Protein AF-A0AAD9DFX0-F1 (afdb_monomer)

Structure (mmCIF, N/CA/C/O backbone):
data_AF-A0AAD9DFX0-F1
#
_entry.id   AF-A0AAD9DFX0-F1
#
loop_
_atom_site.group_PDB
_atom_site.id
_atom_site.type_symbol
_atom_site.label_atom_id
_atom_site.label_alt_id
_atom_site.label_comp_id
_atom_site.label_asym_id
_atom_site.label_entity_id
_atom_site.label_seq_id
_atom_site.pdbx_PDB_ins_code
_atom_site.Cartn_x
_atom_site.Cartn_y
_atom_site.Cartn_z
_atom_site.occupancy
_atom_site.B_iso_or_equiv
_atom_site.auth_seq_id
_atom_site.auth_comp_id
_atom_site.auth_asym_id
_atom_site.auth_atom_id
_atom_site.pdbx_PDB_model_num
ATOM 1 N N . MET A 1 1 ? 9.282 -20.166 5.662 1.00 34.91 1 MET A N 1
ATOM 2 C CA . MET A 1 1 ? 9.273 -18.687 5.605 1.00 34.91 1 MET A CA 1
ATOM 3 C C . MET A 1 1 ? 7.907 -18.221 6.118 1.00 34.91 1 MET A C 1
ATOM 5 O O . MET A 1 1 ? 7.016 -19.049 6.215 1.00 34.91 1 MET A O 1
ATOM 9 N N . MET A 1 2 ? 7.820 -16.983 6.597 1.00 34.41 2 MET A N 1
ATOM 10 C CA . MET A 1 2 ? 6.800 -16.376 7.473 1.00 34.41 2 MET A CA 1
ATOM 11 C C . MET A 1 2 ? 5.340 -16.860 7.350 1.00 34.41 2 MET A C 1
ATOM 13 O O . MET A 1 2 ? 4.710 -16.708 6.315 1.00 34.41 2 MET A O 1
ATOM 17 N N . ARG A 1 3 ? 4.770 -17.314 8.477 1.00 42.47 3 ARG A N 1
ATOM 18 C CA . ARG A 1 3 ? 3.319 -17.274 8.709 1.00 42.47 3 ARG A CA 1
ATOM 19 C C . ARG A 1 3 ? 2.980 -15.851 9.147 1.00 42.47 3 ARG A C 1
ATOM 21 O O . ARG A 1 3 ? 3.331 -15.456 10.267 1.00 42.47 3 ARG A O 1
ATOM 28 N N . SER A 1 4 ? 2.415 -15.061 8.244 1.00 45.41 4 SER A N 1
ATOM 29 C CA . SER A 1 4 ? 1.735 -13.826 8.610 1.00 45.41 4 SER A CA 1
ATOM 30 C C . SER A 1 4 ? 0.256 -14.149 8.654 1.00 45.41 4 SER A C 1
ATOM 32 O O . SER A 1 4 ? -0.323 -14.536 7.645 1.00 45.41 4 SER A O 1
ATOM 34 N N . TRP A 1 5 ? -0.327 -14.063 9.841 1.00 55.59 5 TRP A N 1
ATOM 35 C CA . TRP A 1 5 ? -1.769 -14.027 9.957 1.00 55.59 5 TRP A CA 1
ATOM 36 C C . TRP A 1 5 ? -2.191 -12.662 9.447 1.00 55.59 5 TRP A C 1
ATOM 38 O O . TRP A 1 5 ? -1.740 -11.639 9.967 1.00 55.59 5 TRP A O 1
ATOM 48 N N . CYS A 1 6 ? -2.944 -12.643 8.360 1.00 51.69 6 CYS A N 1
ATOM 49 C CA . CYS A 1 6 ? -3.404 -11.401 7.787 1.00 51.69 6 CYS A CA 1
ATOM 50 C C . CYS A 1 6 ? -4.873 -11.541 7.436 1.00 51.69 6 CYS A C 1
ATOM 52 O O . CYS A 1 6 ? -5.226 -12.281 6.521 1.00 51.69 6 CYS A O 1
ATOM 54 N N . CYS A 1 7 ? -5.689 -10.774 8.143 1.00 57.00 7 CYS A N 1
ATOM 55 C CA . CYS A 1 7 ? -7.028 -10.433 7.706 1.00 57.00 7 CYS A CA 1
ATOM 56 C C . CYS A 1 7 ? -6.911 -9.271 6.730 1.00 57.00 7 CYS A C 1
ATOM 58 O O . CYS A 1 7 ? -6.071 -8.382 6.913 1.00 57.00 7 CYS A O 1
ATOM 60 N N . ILE A 1 8 ? -7.741 -9.279 5.699 1.00 65.81 8 ILE A N 1
ATOM 61 C CA . ILE A 1 8 ? -7.906 -8.123 4.829 1.00 65.81 8 ILE A CA 1
ATOM 62 C C . ILE A 1 8 ? -9.289 -7.582 5.071 1.00 65.81 8 ILE A C 1
ATOM 64 O O . ILE A 1 8 ? -10.278 -8.301 4.970 1.00 65.81 8 ILE A O 1
ATOM 68 N N . ILE A 1 9 ? -9.309 -6.310 5.428 1.00 71.62 9 ILE A N 1
ATOM 69 C CA . ILE A 1 9 ? -10.512 -5.517 5.559 1.00 71.62 9 ILE A CA 1
ATOM 70 C C . ILE A 1 9 ? -10.569 -4.676 4.293 1.00 71.62 9 ILE A C 1
ATOM 72 O O . ILE A 1 9 ? -9.725 -3.804 4.086 1.00 71.62 9 ILE A O 1
ATOM 76 N N . ALA A 1 10 ? -11.508 -5.001 3.416 1.00 67.75 10 ALA A N 1
ATOM 77 C CA . ALA A 1 10 ? -11.661 -4.357 2.126 1.00 67.75 10 ALA A CA 1
ATOM 78 C C . ALA A 1 10 ? -13.082 -3.808 2.013 1.00 67.75 10 ALA A C 1
ATOM 80 O O . ALA A 1 10 ? -14.051 -4.523 2.271 1.00 67.75 10 ALA A O 1
ATOM 81 N N . ILE A 1 11 ? -13.188 -2.524 1.677 1.00 70.69 11 ILE A N 1
ATOM 82 C CA . ILE A 1 11 ? -14.458 -1.807 1.584 1.00 70.69 11 ILE A CA 1
ATOM 83 C C . ILE A 1 11 ? -14.492 -1.046 0.271 1.00 70.69 11 ILE A C 1
ATOM 85 O O . ILE A 1 11 ? -13.553 -0.318 -0.072 1.00 70.69 11 ILE A O 1
ATOM 89 N N . PHE A 1 12 ? -15.595 -1.222 -0.447 1.00 67.81 12 PHE A N 1
ATOM 90 C CA . PHE A 1 12 ? -15.874 -0.531 -1.689 1.00 67.81 12 PHE A CA 1
ATOM 91 C C . PHE A 1 12 ? -17.207 0.202 -1.594 1.00 67.81 12 PHE A C 1
ATOM 93 O O . PHE A 1 12 ? -18.225 -0.397 -1.256 1.00 67.81 12 PHE A O 1
ATOM 100 N N . LEU A 1 13 ? -17.194 1.502 -1.887 1.00 59.72 13 LEU A N 1
ATOM 101 C CA . LEU A 1 13 ? -18.390 2.335 -1.919 1.00 59.72 13 LEU A CA 1
ATOM 102 C C . LEU A 1 13 ? -18.714 2.639 -3.389 1.00 59.72 13 LEU A C 1
ATOM 104 O O . LEU A 1 13 ? -18.067 3.482 -4.009 1.00 59.72 13 LEU A O 1
ATOM 108 N N . SER A 1 14 ? -19.693 1.935 -3.963 1.00 53.44 14 SER A N 1
ATOM 109 C CA . SER A 1 14 ? -20.226 2.227 -5.302 1.00 53.44 14 SER A CA 1
ATOM 110 C C . SER A 1 14 ? -21.715 2.551 -5.226 1.00 53.44 14 SER A C 1
ATOM 112 O O . SER A 1 14 ? -22.433 1.966 -4.423 1.00 53.44 14 SER A O 1
ATOM 114 N N . SER A 1 15 ? -22.181 3.467 -6.078 1.00 44.06 15 SER A N 1
ATOM 115 C CA . SER A 1 15 ? -23.603 3.772 -6.276 1.00 44.06 15 SER A CA 1
ATOM 116 C C . SER A 1 15 ? -24.330 2.737 -7.148 1.00 44.06 15 SER A C 1
ATOM 118 O O . SER A 1 15 ? -25.557 2.733 -7.182 1.00 44.06 15 SER A O 1
ATOM 120 N N . THR A 1 16 ? -23.593 1.874 -7.860 1.00 43.34 16 THR A N 1
ATOM 121 C CA . THR A 1 16 ? -24.128 0.886 -8.820 1.00 43.34 16 THR A CA 1
ATOM 122 C C . THR A 1 16 ? -24.123 -0.557 -8.307 1.00 43.34 16 THR A C 1
ATOM 124 O O . THR A 1 16 ? -24.783 -1.414 -8.890 1.00 43.34 16 THR A O 1
ATOM 127 N N . LEU A 1 17 ? -23.424 -0.825 -7.202 1.00 39.84 17 LEU A N 1
ATOM 128 C CA . LEU A 1 17 ? -23.567 -2.045 -6.403 1.00 39.84 17 LEU A CA 1
ATOM 129 C C . LEU A 1 17 ? -24.425 -1.671 -5.193 1.00 39.84 17 LEU A C 1
ATOM 131 O O . LEU A 1 17 ? -24.290 -0.561 -4.681 1.00 39.84 17 LEU A O 1
ATOM 135 N N . SER A 1 18 ? -25.340 -2.541 -4.762 1.00 33.97 18 SER A N 1
ATOM 136 C CA . SER A 1 18 ? -26.163 -2.295 -3.570 1.00 33.97 18 SER A CA 1
ATOM 137 C C . SER A 1 18 ? -25.290 -1.807 -2.411 1.00 33.97 18 SER A C 1
ATOM 139 O O . SER A 1 18 ? -24.212 -2.352 -2.184 1.00 33.97 18 SER A O 1
ATOM 141 N N . ALA A 1 19 ? -25.733 -0.753 -1.725 1.00 33.06 19 ALA A N 1
ATOM 142 C CA . ALA A 1 19 ? -24.966 -0.066 -0.693 1.00 33.06 19 ALA A CA 1
ATOM 143 C C . ALA A 1 19 ? -24.279 -1.043 0.287 1.00 33.06 19 ALA A C 1
ATOM 145 O O . ALA A 1 19 ? -24.957 -1.780 0.995 1.00 33.06 19 ALA A O 1
ATOM 146 N N . GLY A 1 20 ? -22.942 -1.001 0.364 1.00 44.69 20 GLY A N 1
ATOM 147 C CA . GLY A 1 20 ? -22.193 -1.532 1.510 1.00 44.69 20 GLY A CA 1
ATOM 148 C C . GLY A 1 20 ? -21.630 -2.954 1.412 1.00 44.69 20 GLY A C 1
ATOM 149 O O . GLY A 1 20 ? -21.633 -3.662 2.417 1.00 44.69 20 GLY A O 1
ATOM 150 N N . ASP A 1 21 ? -21.060 -3.357 0.276 1.00 44.69 21 ASP A N 1
ATOM 151 C CA . ASP A 1 21 ? -20.270 -4.593 0.184 1.00 44.69 21 ASP A CA 1
ATOM 152 C C . ASP A 1 21 ? -18.921 -4.451 0.929 1.00 44.69 21 ASP A C 1
ATOM 154 O O . ASP A 1 21 ? -17.861 -4.149 0.369 1.00 44.69 21 ASP 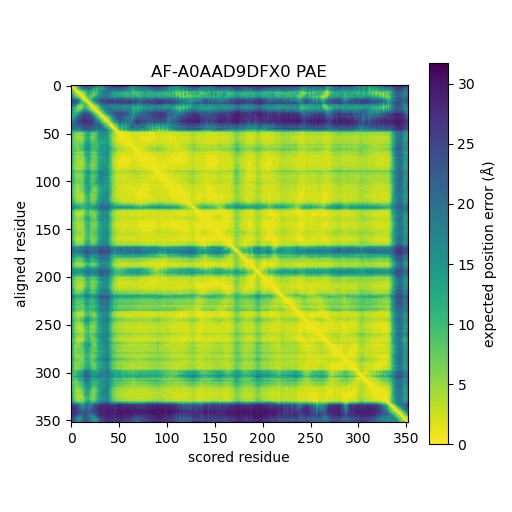A O 1
ATOM 158 N N . ALA A 1 22 ? -18.972 -4.631 2.248 1.00 48.59 22 ALA A N 1
ATOM 159 C CA . ALA A 1 22 ? -17.817 -4.681 3.131 1.00 48.59 22 ALA A CA 1
ATOM 160 C C . ALA A 1 22 ? -17.444 -6.147 3.393 1.00 48.59 22 ALA A C 1
ATOM 162 O O . ALA A 1 22 ? -18.177 -6.879 4.057 1.00 48.59 22 ALA A O 1
ATOM 163 N N . PHE A 1 23 ? -16.281 -6.584 2.903 1.00 50.81 23 PHE A N 1
ATOM 164 C CA . PHE A 1 23 ? -15.828 -7.965 3.072 1.00 50.81 23 PHE A CA 1
ATOM 165 C C . PHE A 1 23 ? -14.610 -8.035 3.992 1.00 50.81 23 PHE A C 1
ATOM 167 O O . PHE A 1 23 ? -13.594 -7.363 3.790 1.00 50.81 23 PHE A O 1
ATOM 174 N N . ILE A 1 24 ? -14.683 -8.923 4.985 1.00 48.69 24 ILE A N 1
ATOM 175 C CA . ILE A 1 24 ? -13.497 -9.413 5.686 1.00 48.69 24 ILE A CA 1
ATOM 176 C C . ILE A 1 24 ? -13.054 -10.682 4.968 1.00 48.69 24 ILE A C 1
ATOM 178 O O . ILE A 1 24 ? -13.640 -11.747 5.154 1.00 48.69 24 ILE A O 1
ATOM 182 N N . LEU A 1 25 ? -11.996 -10.584 4.167 1.00 51.72 25 LEU A N 1
ATOM 183 C CA . LEU A 1 25 ? -11.322 -11.768 3.648 1.00 51.72 25 LEU A CA 1
ATOM 184 C C . LEU A 1 25 ? -10.385 -12.284 4.737 1.00 51.72 25 LEU A C 1
ATOM 186 O O . LEU A 1 25 ? -9.277 -11.770 4.935 1.00 51.72 25 LEU A O 1
ATOM 190 N N . ASN A 1 26 ? -10.846 -13.299 5.468 1.00 43.66 26 ASN A N 1
ATOM 191 C CA . ASN A 1 26 ? -10.004 -14.014 6.413 1.00 43.66 26 ASN A CA 1
ATOM 192 C C . ASN A 1 26 ? -9.282 -15.144 5.674 1.00 43.66 26 ASN A C 1
ATOM 194 O O . ASN A 1 26 ? -9.801 -16.245 5.542 1.00 43.66 26 ASN A O 1
ATOM 198 N N . THR A 1 27 ? -8.093 -14.873 5.134 1.00 44.59 27 THR A N 1
ATOM 199 C CA . THR A 1 27 ? -7.277 -15.937 4.540 1.00 44.59 27 THR A CA 1
ATOM 200 C C . THR A 1 27 ? -6.581 -16.720 5.645 1.00 44.59 27 THR A C 1
ATOM 202 O O . THR A 1 27 ? -5.493 -16.350 6.099 1.00 44.59 27 THR A O 1
ATOM 205 N N . SER A 1 28 ? -7.195 -17.825 6.067 1.00 37.03 28 SER A N 1
ATOM 206 C CA . SER A 1 28 ? -6.535 -18.804 6.918 1.00 37.03 28 SER A CA 1
ATOM 207 C C . SER A 1 28 ? -5.458 -19.532 6.096 1.00 37.03 28 SER A C 1
ATOM 209 O O . SER A 1 28 ? -5.721 -20.278 5.156 1.00 37.03 28 SER A O 1
ATOM 211 N N . CYS A 1 29 ? -4.181 -19.273 6.388 1.00 37.41 29 CYS A N 1
ATOM 212 C CA . CYS A 1 29 ? -3.100 -20.027 5.754 1.00 37.41 29 CYS A CA 1
ATOM 213 C C . CYS A 1 29 ? -3.062 -21.429 6.378 1.00 37.41 29 CYS A C 1
ATOM 215 O O . CYS A 1 29 ? -2.590 -21.593 7.506 1.00 37.41 29 CYS A O 1
ATOM 217 N N . VAL A 1 30 ? -3.564 -22.433 5.652 1.00 33.81 30 VAL A N 1
ATOM 218 C CA . VAL A 1 30 ? -3.539 -23.845 6.063 1.00 33.81 30 VAL A CA 1
ATOM 219 C C . VAL A 1 30 ? -2.104 -24.283 6.389 1.00 33.81 30 VAL A C 1
ATOM 221 O O . VAL A 1 30 ? -1.143 -23.952 5.694 1.00 33.81 30 VAL A O 1
ATOM 224 N N . ASN A 1 31 ? -1.967 -25.021 7.493 1.00 34.53 31 ASN A N 1
ATOM 225 C CA . ASN A 1 31 ? -0.715 -25.531 8.047 1.00 34.53 31 ASN A CA 1
ATOM 226 C C . ASN A 1 31 ? 0.045 -26.435 7.060 1.00 34.53 31 ASN A C 1
ATOM 228 O O . ASN A 1 31 ? -0.084 -27.653 7.127 1.00 34.53 31 ASN A O 1
ATOM 232 N N . GLN A 1 32 ? 0.914 -25.875 6.220 1.00 33.53 32 GLN A N 1
ATOM 233 C CA . GLN A 1 32 ? 1.968 -26.651 5.565 1.00 33.53 32 GLN A CA 1
ATOM 234 C C . GLN A 1 32 ? 3.310 -25.927 5.685 1.00 33.53 32 GLN A C 1
ATOM 236 O O . GLN A 1 32 ? 3.484 -24.766 5.323 1.00 33.53 32 GLN A O 1
ATOM 241 N N . SER A 1 33 ? 4.261 -26.599 6.326 1.00 29.50 33 SER A N 1
ATOM 242 C CA . SER A 1 33 ? 5.656 -26.180 6.406 1.00 29.50 33 SER A CA 1
ATOM 243 C C . SER A 1 33 ? 6.311 -26.375 5.037 1.00 29.50 33 SER A C 1
ATOM 245 O O . SER A 1 33 ? 6.358 -27.517 4.587 1.00 29.50 33 SER A O 1
ATOM 247 N N . PRO A 1 34 ? 6.871 -25.332 4.392 1.00 34.72 34 PRO A N 1
ATOM 248 C CA . PRO A 1 34 ? 7.652 -25.544 3.186 1.00 34.72 34 PRO A CA 1
ATOM 249 C C . PRO A 1 34 ? 8.941 -26.256 3.587 1.00 34.72 34 PRO A C 1
ATOM 251 O O . PRO A 1 34 ? 9.766 -25.703 4.328 1.00 34.72 34 PRO A O 1
ATOM 254 N N . SER A 1 35 ? 9.093 -27.488 3.116 1.00 31.77 35 SER A N 1
ATOM 255 C CA . SER A 1 35 ? 10.358 -28.208 3.107 1.00 31.77 35 SER A CA 1
ATOM 256 C C . SER A 1 35 ? 11.404 -27.320 2.436 1.00 31.77 35 SER A C 1
ATOM 258 O O . SER A 1 35 ? 11.216 -26.859 1.312 1.00 31.77 35 SER A O 1
ATOM 260 N N . ARG A 1 36 ? 12.505 -27.023 3.135 1.00 36.78 36 ARG A N 1
ATOM 261 C CA . ARG A 1 36 ? 13.652 -26.328 2.537 1.00 36.78 36 ARG A CA 1
ATOM 262 C C . ARG A 1 36 ? 14.240 -27.224 1.445 1.00 36.78 36 ARG A C 1
ATOM 264 O O . ARG A 1 36 ? 15.063 -28.084 1.741 1.00 36.78 36 ARG A O 1
ATOM 271 N N . CYS A 1 37 ? 13.865 -26.999 0.191 1.00 30.70 37 CYS A N 1
ATOM 272 C CA . CYS A 1 37 ? 14.664 -27.460 -0.936 1.00 30.70 37 CYS A CA 1
ATOM 273 C C . CYS A 1 37 ? 15.949 -26.624 -0.957 1.00 30.70 37 CYS A C 1
ATOM 275 O O . CYS A 1 37 ? 15.942 -25.440 -1.296 1.00 30.70 37 CYS A O 1
ATOM 277 N N . TYR A 1 38 ? 17.051 -27.231 -0.522 1.00 35.72 38 TYR A N 1
ATOM 278 C CA . TYR A 1 38 ? 18.389 -26.705 -0.746 1.00 35.72 38 TYR A CA 1
ATOM 279 C C . TYR A 1 38 ? 18.665 -26.757 -2.252 1.00 35.72 38 TYR A C 1
ATOM 281 O O . TYR A 1 38 ? 18.953 -27.819 -2.794 1.00 35.72 38 TYR A O 1
ATOM 289 N N . ALA A 1 39 ? 18.531 -25.620 -2.934 1.00 36.78 39 ALA A N 1
ATOM 290 C CA . ALA A 1 39 ? 18.949 -25.494 -4.320 1.00 36.78 39 ALA A CA 1
ATOM 291 C C . ALA A 1 39 ? 20.451 -25.182 -4.387 1.00 36.78 39 ALA A C 1
ATOM 293 O O . ALA A 1 39 ? 20.946 -24.235 -3.771 1.00 36.78 39 ALA A O 1
ATOM 294 N N . THR A 1 40 ? 21.125 -26.033 -5.154 1.00 41.34 40 THR A N 1
ATOM 295 C CA . THR A 1 40 ? 22.360 -25.845 -5.922 1.00 41.34 40 THR A CA 1
ATOM 296 C C . THR A 1 40 ? 22.619 -24.399 -6.363 1.00 41.34 40 THR A C 1
ATOM 298 O O . THR A 1 40 ? 21.677 -23.643 -6.584 1.00 41.34 40 THR A O 1
ATOM 301 N N . SER A 1 41 ? 23.903 -24.038 -6.498 1.00 41.03 41 SER A N 1
ATOM 302 C CA . SER A 1 41 ? 24.430 -22.737 -6.956 1.00 41.03 41 SER A CA 1
ATOM 303 C C . SER A 1 41 ? 23.429 -21.902 -7.764 1.00 41.03 41 SER A C 1
ATOM 3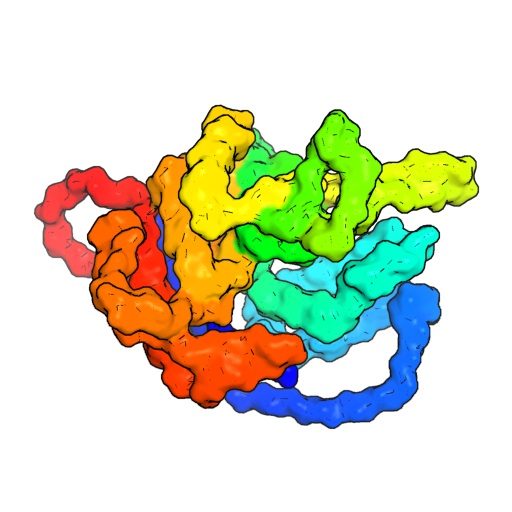05 O O . SER A 1 41 ? 23.062 -22.276 -8.879 1.00 41.03 41 SER A O 1
ATOM 307 N N . LEU A 1 42 ? 22.990 -20.776 -7.192 1.00 49.56 42 LEU A N 1
ATOM 308 C CA . LEU A 1 42 ? 22.077 -19.850 -7.858 1.00 49.56 42 LEU A CA 1
ATOM 309 C C . LEU A 1 42 ? 22.719 -19.376 -9.178 1.00 49.56 42 LEU A C 1
ATOM 311 O O . LEU A 1 42 ? 23.859 -18.905 -9.132 1.00 49.56 42 LEU A O 1
ATOM 315 N N . PRO A 1 43 ? 22.028 -19.469 -10.330 1.00 56.19 43 PRO A N 1
ATOM 316 C CA . PRO A 1 43 ? 22.491 -18.823 -11.557 1.00 56.19 43 PRO A CA 1
ATOM 317 C C . PRO A 1 43 ? 22.659 -17.316 -11.317 1.00 56.19 43 PRO A C 1
ATOM 319 O O . PRO A 1 43 ? 22.071 -16.774 -10.376 1.00 56.19 43 PRO A O 1
ATOM 322 N N . ASP A 1 44 ? 23.447 -16.617 -12.142 1.00 60.03 44 ASP A N 1
ATOM 323 C CA . ASP A 1 44 ? 23.550 -15.154 -12.055 1.00 60.03 44 ASP A CA 1
ATOM 324 C C . ASP A 1 44 ? 22.212 -14.506 -12.453 1.00 60.03 44 ASP A C 1
ATOM 326 O O . ASP A 1 44 ? 21.976 -14.089 -13.588 1.00 60.03 44 ASP A O 1
ATOM 330 N N . ILE A 1 45 ? 21.310 -14.438 -11.476 1.00 61.28 45 ILE A N 1
ATOM 331 C CA . ILE A 1 45 ? 19.944 -13.922 -11.574 1.00 61.28 45 ILE A CA 1
ATOM 332 C C . ILE A 1 45 ? 19.890 -12.426 -11.896 1.00 61.28 45 ILE A C 1
ATOM 334 O O . ILE A 1 45 ? 18.802 -11.889 -12.089 1.00 61.28 45 ILE A O 1
ATOM 338 N N . ASN A 1 46 ? 21.029 -11.724 -11.937 1.00 61.00 46 ASN A N 1
ATOM 339 C CA . ASN A 1 46 ? 21.029 -10.309 -12.280 1.00 61.00 46 ASN A CA 1
ATOM 340 C C . ASN A 1 46 ? 20.704 -10.146 -13.770 1.00 61.00 46 ASN A C 1
ATOM 342 O O . ASN A 1 46 ? 19.643 -9.621 -14.103 1.00 61.00 46 ASN A O 1
ATOM 346 N N . TYR A 1 47 ? 21.532 -10.692 -14.664 1.00 69.31 47 TYR A N 1
ATOM 347 C CA . TYR A 1 47 ? 21.338 -10.580 -16.119 1.00 69.31 47 TYR A CA 1
ATOM 348 C C . TYR A 1 47 ? 21.737 -11.830 -16.919 1.00 69.31 47 TYR A C 1
ATOM 350 O O . TYR A 1 47 ? 21.664 -11.796 -18.140 1.00 69.31 47 TYR A O 1
ATOM 358 N N . GLY A 1 48 ? 22.102 -12.940 -16.265 1.00 74.94 48 GLY A N 1
ATOM 359 C CA . GLY A 1 48 ? 22.498 -14.176 -16.952 1.00 74.94 48 GLY A CA 1
ATOM 360 C C . GLY A 1 48 ? 21.336 -14.994 -17.526 1.00 74.94 48 GLY A C 1
ATOM 361 O O . GLY A 1 48 ? 21.558 -15.842 -18.379 1.00 74.94 48 GLY A O 1
ATOM 362 N N . LEU A 1 49 ? 20.105 -14.735 -17.074 1.00 86.44 49 LEU A N 1
ATOM 363 C CA . LEU A 1 49 ? 18.882 -15.356 -17.597 1.00 86.44 49 LEU A CA 1
ATOM 364 C C . LEU A 1 49 ? 18.198 -14.443 -18.614 1.00 86.44 49 LEU A C 1
ATOM 366 O O . LEU A 1 49 ? 18.087 -13.236 -18.364 1.00 86.44 49 LEU A O 1
ATOM 370 N N . SER A 1 50 ? 17.628 -15.014 -19.673 1.00 93.56 50 SER A N 1
ATOM 371 C CA . SER A 1 50 ? 16.633 -14.324 -20.499 1.00 93.56 50 SER A CA 1
ATOM 372 C C . SER A 1 50 ? 15.416 -13.901 -19.661 1.00 93.56 50 SER A C 1
ATOM 374 O O . SER A 1 50 ? 15.220 -14.345 -18.525 1.00 93.56 50 SER A O 1
ATOM 376 N N . ASP A 1 51 ? 14.582 -13.009 -20.197 1.00 95.00 51 ASP A N 1
ATOM 377 C CA . ASP A 1 51 ? 13.373 -12.569 -19.490 1.00 95.00 51 ASP A CA 1
ATOM 378 C C . ASP A 1 51 ? 12.373 -13.719 -19.292 1.00 95.00 51 ASP A C 1
ATOM 380 O O . ASP A 1 51 ? 11.757 -13.808 -18.232 1.00 95.00 51 ASP A O 1
ATOM 384 N N . GLN A 1 52 ? 12.285 -14.642 -20.256 1.00 96.44 52 GLN A N 1
ATOM 385 C CA . GLN A 1 52 ? 11.415 -15.818 -20.175 1.00 96.44 52 GLN A CA 1
ATOM 386 C C . GLN A 1 52 ? 11.897 -16.826 -19.123 1.00 96.44 52 GLN A C 1
ATOM 388 O O . GLN A 1 52 ? 11.098 -17.356 -18.347 1.00 96.44 52 GLN A O 1
ATOM 393 N N . GLU A 1 53 ? 13.205 -17.083 -19.062 1.00 96.44 53 GLU A N 1
ATOM 394 C CA . GLU A 1 53 ? 13.788 -17.963 -18.042 1.00 96.44 53 GLU A CA 1
ATOM 395 C C . GLU A 1 53 ? 13.628 -17.368 -16.643 1.00 96.44 53 GLU A C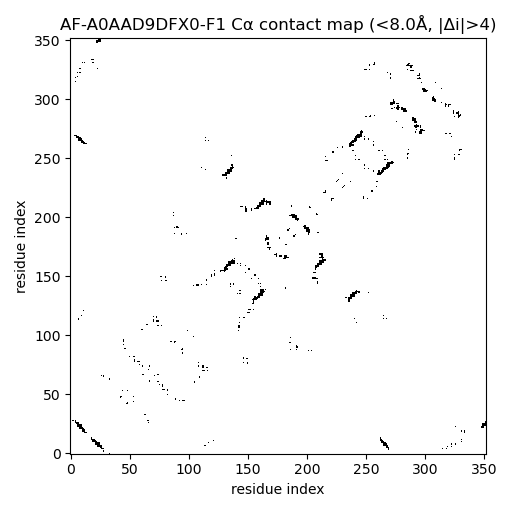 1
ATOM 397 O O . GLU A 1 53 ? 13.301 -18.080 -15.696 1.00 96.44 53 GLU A O 1
ATOM 402 N N . PHE A 1 54 ? 13.806 -16.052 -16.508 1.00 96.50 54 PHE A N 1
ATOM 403 C CA . PHE A 1 54 ? 13.600 -15.367 -15.237 1.00 96.50 54 PHE A CA 1
ATOM 404 C C . PHE A 1 54 ? 12.132 -15.392 -14.796 1.00 96.50 54 PHE A C 1
ATOM 406 O O . PHE A 1 54 ? 11.862 -15.643 -13.622 1.00 96.50 54 PHE A O 1
ATOM 413 N N . HIS A 1 55 ? 11.189 -15.215 -15.725 1.00 97.50 55 HIS A N 1
ATOM 414 C CA . HIS A 1 55 ? 9.762 -15.381 -15.454 1.00 97.50 55 HIS A CA 1
ATOM 415 C C . HIS A 1 55 ? 9.437 -16.800 -14.963 1.00 97.50 55 HIS A C 1
ATOM 417 O O . HIS A 1 55 ? 8.821 -16.980 -13.913 1.00 97.50 55 HIS A O 1
ATOM 423 N N . SER A 1 56 ? 9.929 -17.817 -15.673 1.00 97.38 56 SER A N 1
ATOM 424 C CA . SER A 1 56 ? 9.737 -19.229 -15.308 1.00 97.38 56 SER A CA 1
ATOM 425 C C . SER A 1 56 ? 10.336 -19.539 -13.930 1.00 97.38 56 SER A C 1
ATOM 427 O O . SER A 1 56 ? 9.740 -20.232 -13.107 1.00 97.38 56 SER A O 1
ATOM 429 N N . TRP A 1 57 ? 11.502 -18.964 -13.625 1.00 96.50 57 TRP A N 1
ATOM 430 C CA . TRP A 1 57 ? 12.117 -19.078 -12.306 1.00 96.50 57 TRP A CA 1
ATOM 431 C C . TRP A 1 57 ? 11.277 -18.415 -11.202 1.00 96.50 57 TRP A C 1
ATOM 433 O O . TRP A 1 57 ? 11.160 -18.980 -10.111 1.00 96.50 57 TRP A O 1
ATOM 443 N N . LEU A 1 58 ? 10.667 -17.254 -11.468 1.00 96.69 58 LEU A N 1
ATOM 444 C CA . LEU A 1 58 ? 9.755 -16.589 -10.533 1.00 96.69 58 LEU A CA 1
ATOM 445 C C . LEU A 1 58 ? 8.502 -17.429 -10.258 1.00 96.69 58 LEU A C 1
ATOM 447 O O . LEU A 1 58 ? 8.093 -17.513 -9.100 1.00 96.69 58 LEU A O 1
ATOM 451 N N . GLN A 1 59 ? 7.939 -18.093 -11.275 1.00 97.06 59 GLN A N 1
ATOM 452 C CA . GLN A 1 59 ? 6.784 -18.988 -11.116 1.00 97.06 59 GLN A CA 1
ATOM 453 C C . GLN A 1 59 ? 7.074 -20.097 -10.098 1.00 97.06 59 GLN A C 1
ATOM 455 O O . GLN A 1 59 ? 6.260 -20.340 -9.207 1.00 97.06 59 GLN A O 1
ATOM 460 N N . ILE A 1 60 ? 8.273 -20.684 -10.148 1.00 96.19 60 ILE A N 1
ATOM 461 C CA . ILE A 1 60 ? 8.726 -21.677 -9.162 1.00 96.19 60 ILE A CA 1
ATOM 462 C C . ILE A 1 60 ? 8.799 -21.062 -7.755 1.00 96.19 60 ILE A C 1
ATOM 464 O O . ILE A 1 60 ? 8.443 -21.714 -6.777 1.00 96.19 60 ILE A O 1
ATOM 468 N N . GLN A 1 61 ? 9.228 -19.800 -7.615 1.00 94.69 61 GLN A N 1
ATOM 469 C CA . GLN A 1 61 ? 9.339 -19.165 -6.292 1.00 94.69 61 GLN A CA 1
ATOM 470 C C . GLN A 1 61 ? 7.984 -18.928 -5.609 1.00 94.69 61 GLN A C 1
ATOM 472 O O . GLN A 1 61 ? 7.945 -18.828 -4.383 1.00 94.69 61 GLN A O 1
ATOM 477 N N . VAL A 1 62 ? 6.896 -18.818 -6.377 1.00 94.62 62 VAL A N 1
ATOM 478 C CA . VAL A 1 62 ? 5.541 -18.561 -5.857 1.00 94.62 62 VAL A CA 1
ATOM 479 C C . VAL A 1 62 ? 4.614 -19.773 -5.963 1.00 94.62 62 VAL A C 1
ATOM 481 O O . VAL A 1 62 ? 3.436 -19.657 -5.638 1.00 94.62 62 VAL A O 1
ATOM 484 N N . GLN A 1 63 ? 5.114 -20.936 -6.390 1.00 94.00 63 GLN A N 1
ATOM 485 C CA . GLN A 1 63 ? 4.292 -22.138 -6.585 1.00 94.00 63 GLN A CA 1
ATOM 486 C C . GLN A 1 63 ? 3.568 -22.563 -5.291 1.00 94.00 63 GLN A C 1
ATOM 488 O O . GLN A 1 63 ? 2.393 -22.913 -5.325 1.00 94.00 63 GLN A O 1
ATOM 493 N N . ASP A 1 64 ? 4.250 -22.433 -4.148 1.00 91.44 64 ASP A N 1
ATOM 494 C CA . ASP A 1 64 ? 3.758 -22.815 -2.819 1.00 91.44 64 ASP A CA 1
ATOM 495 C C . ASP A 1 64 ? 3.228 -21.602 -2.032 1.00 91.44 64 ASP A C 1
ATOM 497 O O . ASP A 1 64 ? 3.131 -21.621 -0.801 1.00 91.44 64 ASP A O 1
ATOM 501 N N . ALA A 1 65 ? 2.948 -20.493 -2.723 1.00 90.44 65 ALA A N 1
ATOM 502 C CA . ALA A 1 65 ? 2.453 -19.286 -2.084 1.00 90.44 65 ALA A CA 1
ATOM 503 C C . ALA A 1 65 ? 1.039 -19.504 -1.504 1.00 90.44 65 ALA A C 1
ATOM 505 O O . ALA A 1 65 ? 0.174 -20.094 -2.159 1.00 90.44 65 ALA A O 1
ATOM 506 N N . PRO A 1 66 ? 0.746 -18.981 -0.299 1.00 86.38 66 PRO A N 1
ATOM 507 C CA . PRO A 1 66 ? -0.610 -18.983 0.232 1.00 86.38 66 PRO A CA 1
ATOM 508 C C . PRO A 1 66 ? -1.598 -18.325 -0.739 1.00 86.38 66 PRO A C 1
ATOM 510 O O . PRO A 1 66 ? -1.325 -17.262 -1.305 1.00 86.38 66 PRO A O 1
ATOM 513 N N . GLY A 1 67 ? -2.747 -18.971 -0.944 1.00 86.69 67 GLY A N 1
ATOM 514 C CA . GLY A 1 67 ? -3.772 -18.487 -1.868 1.00 86.69 67 GLY A CA 1
ATOM 515 C C . GLY A 1 67 ? -3.359 -18.510 -3.344 1.00 86.69 67 GLY A C 1
ATOM 516 O O . GLY A 1 67 ? -3.988 -17.818 -4.136 1.00 86.69 67 GLY A O 1
ATOM 517 N N . ARG A 1 68 ? -2.329 -19.280 -3.745 1.00 89.81 68 ARG A N 1
ATOM 518 C CA . ARG A 1 68 ? -1.861 -19.367 -5.146 1.00 89.81 68 ARG A CA 1
ATOM 519 C C . ARG A 1 68 ? -2.978 -19.649 -6.151 1.00 89.81 68 ARG A C 1
ATOM 521 O O . ARG A 1 68 ? -2.953 -19.077 -7.240 1.00 89.81 68 ARG A O 1
ATOM 528 N N . ASN A 1 69 ? -3.929 -20.506 -5.781 1.00 90.44 69 ASN A N 1
ATOM 529 C CA . ASN A 1 69 ? -5.083 -20.843 -6.617 1.00 90.44 69 ASN A CA 1
ATOM 530 C C . ASN A 1 69 ? -6.119 -19.712 -6.634 1.00 90.44 69 ASN A C 1
ATOM 532 O O . ASN A 1 69 ? -6.654 -19.389 -7.687 1.00 90.44 69 ASN A O 1
ATOM 536 N N . THR A 1 70 ? -6.367 -19.081 -5.484 1.00 91.31 70 THR A N 1
ATOM 537 C CA . THR A 1 70 ? -7.329 -17.977 -5.337 1.00 91.31 70 THR A CA 1
ATOM 538 C C . THR A 1 70 ? -6.895 -16.726 -6.101 1.00 91.31 70 THR A C 1
ATOM 540 O O . THR A 1 70 ? -7.720 -16.077 -6.731 1.00 91.31 70 THR A O 1
ATOM 543 N N . TYR A 1 71 ? -5.601 -16.405 -6.072 1.00 94.88 71 TYR A N 1
ATOM 544 C CA . TYR A 1 71 ? -5.021 -15.189 -6.657 1.00 94.88 71 TYR A CA 1
ATOM 545 C C . TYR A 1 71 ? -4.187 -15.507 -7.900 1.00 94.88 71 TYR A C 1
ATOM 547 O O . TYR A 1 71 ? -3.109 -14.947 -8.110 1.00 94.88 71 TYR A O 1
ATOM 555 N N . ALA A 1 72 ? -4.624 -16.492 -8.691 1.00 95.56 72 ALA A N 1
ATOM 556 C CA . ALA A 1 72 ? -3.762 -17.092 -9.697 1.00 95.56 72 ALA A CA 1
ATOM 557 C C . ALA A 1 72 ? -3.343 -16.124 -10.809 1.00 95.56 72 ALA A C 1
ATOM 559 O O . ALA A 1 72 ? -2.159 -16.094 -11.153 1.00 95.56 72 ALA A O 1
ATOM 560 N N . SER A 1 73 ? -4.292 -15.336 -11.320 1.00 97.06 73 SER A N 1
ATOM 561 C CA . SER A 1 73 ? -4.038 -14.263 -12.288 1.00 97.06 73 SER A CA 1
ATOM 562 C C . SER A 1 73 ? -3.214 -13.143 -11.659 1.00 97.06 73 SER A C 1
ATOM 564 O O . SER A 1 73 ? -2.239 -12.695 -12.244 1.00 97.06 73 SER A O 1
ATOM 566 N N . THR A 1 74 ? -3.525 -12.759 -10.419 1.00 97.25 74 THR A N 1
ATOM 567 C CA . THR A 1 74 ? -2.796 -11.726 -9.677 1.00 97.25 74 THR A CA 1
ATOM 568 C C . THR A 1 74 ? -1.307 -12.036 -9.553 1.00 97.25 74 THR A C 1
ATOM 570 O O . THR A 1 74 ? -0.472 -11.152 -9.745 1.00 97.25 74 THR A O 1
ATOM 573 N N . TYR A 1 75 ? -0.963 -13.287 -9.226 1.00 97.81 75 TYR A N 1
ATOM 574 C CA . TYR A 1 75 ? 0.429 -13.718 -9.174 1.00 97.81 75 TYR A CA 1
ATOM 575 C C . TYR A 1 75 ? 1.076 -13.604 -10.553 1.00 97.81 75 TYR A C 1
ATOM 577 O O . TYR A 1 75 ? 2.132 -12.992 -10.645 1.00 97.81 75 TYR A O 1
ATOM 585 N N . GLU A 1 76 ? 0.444 -14.121 -11.607 1.00 98.12 76 GLU A N 1
ATOM 586 C CA . GLU A 1 76 ? 0.993 -14.091 -12.970 1.00 98.12 76 GLU A CA 1
ATOM 587 C C . GLU A 1 76 ? 1.233 -12.657 -13.481 1.00 98.12 76 GLU A C 1
ATOM 589 O O . GLU A 1 76 ? 2.334 -12.334 -13.935 1.00 98.12 76 GLU A O 1
ATOM 594 N N . ASP A 1 77 ? 0.261 -11.760 -13.300 1.00 98.50 77 ASP A N 1
ATOM 595 C CA . ASP A 1 77 ? 0.392 -10.347 -13.671 1.00 98.50 77 ASP A CA 1
ATOM 596 C C . ASP A 1 77 ? 1.537 -9.677 -12.895 1.00 98.50 77 ASP A C 1
ATOM 598 O O . ASP A 1 77 ? 2.332 -8.908 -13.439 1.00 98.50 77 ASP A O 1
ATOM 602 N N . SER A 1 78 ? 1.684 -10.024 -11.614 1.00 98.56 78 SER A N 1
ATOM 603 C CA . SER A 1 78 ? 2.762 -9.507 -10.770 1.00 98.56 78 SER A CA 1
ATOM 604 C C . SER A 1 78 ? 4.138 -10.052 -11.159 1.00 98.56 78 SER A C 1
ATOM 606 O O . SER A 1 78 ? 5.137 -9.341 -11.032 1.00 98.56 78 SER A O 1
ATOM 608 N N . LEU A 1 79 ? 4.234 -11.294 -11.640 1.00 98.50 79 LEU A N 1
ATOM 609 C CA . LEU A 1 79 ? 5.492 -11.831 -12.164 1.00 98.50 79 LEU A CA 1
ATOM 610 C C . LEU A 1 79 ? 5.894 -11.113 -13.453 1.00 98.50 79 LEU A C 1
ATOM 612 O O . LEU A 1 79 ? 7.058 -10.730 -13.605 1.00 98.50 79 LEU A O 1
ATOM 616 N N . THR A 1 80 ? 4.924 -10.844 -14.326 1.00 98.62 80 THR A N 1
ATOM 617 C CA . THR A 1 80 ? 5.117 -10.018 -15.524 1.00 98.62 80 THR A CA 1
ATOM 618 C C . THR A 1 80 ? 5.588 -8.608 -15.153 1.00 98.62 80 THR A C 1
ATOM 620 O O . THR A 1 80 ? 6.575 -8.122 -15.712 1.00 98.62 80 THR A O 1
ATOM 623 N N . ALA A 1 81 ? 4.983 -7.987 -14.136 1.00 98.69 81 ALA A N 1
ATOM 624 C CA . ALA A 1 81 ? 5.420 -6.698 -13.600 1.00 98.69 81 ALA A CA 1
ATOM 625 C C . ALA A 1 81 ? 6.892 -6.727 -13.140 1.00 98.69 81 ALA A C 1
ATOM 627 O O . ALA A 1 81 ? 7.677 -5.855 -13.510 1.00 98.69 81 ALA A O 1
ATOM 628 N N . ILE A 1 82 ? 7.321 -7.764 -12.409 1.00 98.44 82 ILE A N 1
ATOM 629 C CA . ILE A 1 82 ? 8.723 -7.906 -11.966 1.00 98.44 82 ILE A CA 1
ATOM 630 C C . ILE A 1 82 ? 9.680 -8.033 -13.161 1.00 98.44 82 ILE A C 1
ATOM 632 O O . ILE A 1 82 ? 10.779 -7.467 -13.135 1.00 98.44 82 ILE A O 1
ATOM 636 N N . VAL A 1 83 ? 9.288 -8.751 -14.218 1.00 98.25 83 VAL A N 1
ATOM 637 C CA . VAL A 1 83 ? 10.069 -8.829 -15.463 1.00 98.25 83 VAL A CA 1
ATOM 638 C C . VAL A 1 83 ? 10.182 -7.450 -16.120 1.00 98.25 83 VAL A C 1
ATOM 640 O O . VAL A 1 83 ? 11.273 -7.072 -16.553 1.00 98.25 83 VAL A O 1
ATOM 643 N N . ASN A 1 84 ? 9.108 -6.660 -16.142 1.00 98.06 84 ASN A N 1
ATOM 644 C CA . ASN A 1 84 ? 9.144 -5.288 -16.653 1.00 98.06 84 ASN A CA 1
ATOM 645 C C . ASN A 1 84 ? 10.070 -4.394 -15.826 1.00 98.06 84 ASN A C 1
ATOM 647 O O . ASN A 1 84 ? 10.857 -3.640 -16.398 1.00 98.06 84 ASN A O 1
ATOM 651 N N . TRP A 1 85 ? 10.084 -4.536 -14.498 1.00 97.38 85 TRP A N 1
ATOM 652 C CA . TRP A 1 85 ? 11.047 -3.830 -13.650 1.00 97.38 85 TRP A CA 1
ATOM 653 C C . TRP A 1 85 ? 12.486 -4.221 -13.998 1.00 97.38 85 TRP A C 1
ATOM 655 O O . TRP A 1 85 ? 13.359 -3.360 -14.098 1.00 97.38 85 TRP A O 1
ATOM 665 N N . ARG A 1 86 ? 12.751 -5.513 -14.228 1.00 95.38 86 ARG A N 1
ATOM 666 C CA . ARG A 1 86 ? 14.081 -5.996 -14.635 1.00 95.38 86 ARG A CA 1
ATOM 667 C C . ARG A 1 86 ? 14.526 -5.383 -15.959 1.00 95.38 86 ARG A C 1
ATOM 669 O O . ARG A 1 86 ? 15.675 -4.965 -16.077 1.00 95.38 86 ARG A O 1
ATOM 676 N N . LYS A 1 87 ? 13.620 -5.308 -16.939 1.00 94.12 87 LYS A N 1
ATOM 677 C CA . LYS A 1 87 ? 13.863 -4.635 -18.224 1.00 94.12 87 LYS A CA 1
ATOM 678 C C . LYS A 1 87 ? 14.152 -3.149 -18.010 1.00 94.12 87 LYS A C 1
ATOM 680 O O . LYS A 1 87 ? 15.167 -2.663 -18.504 1.00 94.12 87 LYS A O 1
ATOM 685 N N . ARG A 1 88 ? 13.317 -2.465 -17.218 1.00 94.38 88 ARG A N 1
ATOM 686 C CA . ARG A 1 88 ? 13.452 -1.038 -16.883 1.00 94.38 88 ARG A CA 1
ATOM 687 C C . ARG A 1 88 ? 14.828 -0.721 -16.302 1.00 94.38 88 ARG A C 1
ATOM 689 O O . ARG A 1 88 ? 15.448 0.248 -16.715 1.00 94.38 88 ARG A O 1
ATOM 696 N N . TYR A 1 89 ? 15.340 -1.549 -15.391 1.00 93.94 89 TYR A N 1
ATOM 697 C CA . TYR A 1 89 ? 16.614 -1.296 -14.707 1.00 93.94 89 TYR A CA 1
ATOM 698 C C . TYR A 1 89 ? 17.832 -1.976 -15.344 1.00 93.94 89 TYR A C 1
ATOM 700 O O . TYR A 1 89 ? 18.904 -1.979 -14.734 1.00 93.94 89 TYR A O 1
ATOM 708 N N . ARG A 1 90 ? 17.711 -2.532 -16.559 1.00 89.12 90 ARG A N 1
ATOM 709 C CA . ARG A 1 90 ? 18.775 -3.324 -17.202 1.00 89.12 90 ARG A CA 1
ATOM 710 C C . ARG A 1 90 ? 20.102 -2.569 -17.336 1.00 89.12 90 ARG A C 1
ATOM 712 O O . ARG A 1 90 ? 21.157 -3.147 -17.090 1.00 89.12 90 ARG A O 1
ATOM 719 N N . GLY A 1 91 ? 20.048 -1.270 -17.631 1.00 86.88 91 GLY A N 1
ATOM 720 C CA . GLY A 1 91 ? 21.217 -0.384 -17.701 1.00 86.88 91 GLY A CA 1
ATOM 721 C C . GLY A 1 91 ? 21.767 0.075 -16.343 1.00 86.88 91 GLY A C 1
ATOM 722 O O . GLY A 1 91 ? 22.817 0.709 -16.289 1.00 86.88 91 GLY A O 1
ATOM 723 N N . ASN A 1 92 ? 21.100 -0.247 -15.230 1.00 91.06 92 ASN A N 1
ATOM 724 C CA . ASN A 1 92 ? 21.491 0.182 -13.888 1.00 91.06 92 ASN A CA 1
ATOM 725 C C . ASN A 1 92 ? 21.441 -0.981 -12.873 1.00 91.06 92 ASN A C 1
ATOM 727 O O . ASN A 1 92 ? 20.513 -1.095 -12.059 1.00 91.06 92 ASN A O 1
ATOM 731 N N . PRO A 1 93 ? 22.477 -1.845 -12.854 1.00 90.19 93 PRO A N 1
ATOM 732 C CA . PRO A 1 93 ? 22.542 -2.991 -11.949 1.00 90.19 93 PRO A CA 1
ATOM 733 C C . PRO A 1 93 ? 22.467 -2.623 -10.462 1.00 90.19 93 PRO A C 1
ATOM 735 O O . PRO A 1 93 ? 22.064 -3.451 -9.647 1.00 90.19 93 PRO A O 1
ATOM 738 N N . GLN A 1 94 ? 22.861 -1.402 -10.084 1.00 91.81 94 GLN A N 1
ATOM 739 C CA . GLN A 1 94 ? 22.835 -0.952 -8.690 1.00 91.81 94 GLN A CA 1
ATOM 740 C C . GLN A 1 94 ? 21.404 -0.714 -8.204 1.00 91.81 94 GLN A C 1
ATOM 742 O O . GLN A 1 94 ? 21.042 -1.164 -7.113 1.00 91.81 94 GLN A O 1
ATOM 747 N N . VAL A 1 95 ? 20.574 -0.065 -9.028 1.00 93.31 95 VAL A N 1
ATOM 748 C CA . VAL A 1 95 ? 19.141 0.092 -8.747 1.00 93.31 95 VAL A CA 1
ATOM 749 C C . VAL A 1 95 ? 18.469 -1.278 -8.711 1.00 93.31 95 VAL A C 1
ATOM 751 O O . VAL A 1 95 ? 17.799 -1.593 -7.725 1.00 93.31 95 VAL A O 1
ATOM 754 N N . TRP A 1 96 ? 18.737 -2.142 -9.697 1.00 94.62 96 TRP A N 1
ATOM 755 C CA . TRP A 1 96 ? 18.185 -3.499 -9.717 1.00 94.62 96 TRP A CA 1
ATOM 756 C C . TRP A 1 96 ? 18.516 -4.286 -8.444 1.00 94.62 96 TRP A C 1
ATOM 758 O O . TRP A 1 96 ? 17.607 -4.735 -7.757 1.00 94.62 96 TRP A O 1
ATOM 768 N N . LYS A 1 97 ? 19.790 -4.373 -8.038 1.00 93.06 97 LYS A N 1
ATOM 769 C CA . LYS A 1 97 ? 20.208 -5.081 -6.807 1.00 93.06 97 LYS A CA 1
ATOM 770 C C . LYS A 1 97 ? 19.572 -4.516 -5.532 1.00 93.06 97 LYS A C 1
ATOM 772 O O . LYS A 1 97 ? 19.424 -5.217 -4.525 1.00 93.06 97 LYS A O 1
ATOM 777 N N . ARG A 1 98 ? 19.221 -3.227 -5.532 1.00 92.62 98 ARG A N 1
ATOM 778 C CA . ARG A 1 98 ? 18.568 -2.561 -4.398 1.00 92.62 98 ARG A CA 1
ATOM 779 C C . ARG A 1 98 ? 17.082 -2.907 -4.318 1.00 92.62 98 ARG A C 1
ATOM 781 O O . ARG A 1 98 ? 16.563 -3.041 -3.201 1.00 92.62 98 ARG A O 1
ATOM 788 N N . ILE A 1 99 ? 16.413 -3.010 -5.461 1.00 94.25 99 ILE A N 1
ATOM 789 C CA . ILE A 1 99 ? 14.974 -3.273 -5.576 1.00 94.25 99 ILE A CA 1
ATOM 790 C C . ILE A 1 99 ? 14.678 -4.764 -5.565 1.00 94.25 99 ILE A C 1
ATOM 792 O O . ILE A 1 99 ? 13.818 -5.210 -4.809 1.00 94.25 99 ILE A O 1
ATOM 796 N N . PHE A 1 100 ? 15.433 -5.552 -6.314 1.00 95.31 100 PHE A N 1
ATOM 797 C CA . PHE A 1 100 ? 15.232 -6.980 -6.414 1.00 95.31 100 PHE A CA 1
ATOM 798 C C . PHE A 1 100 ? 16.117 -7.741 -5.430 1.00 95.31 100 PHE A C 1
ATOM 800 O O . PHE A 1 100 ? 17.298 -8.004 -5.651 1.00 95.31 100 PHE A O 1
ATOM 807 N N . LYS A 1 101 ? 15.505 -8.134 -4.313 1.00 93.88 101 LYS A N 1
ATOM 808 C CA . LYS A 1 101 ? 16.015 -9.190 -3.436 1.00 93.88 101 LYS A CA 1
ATOM 809 C C . LYS A 1 101 ? 14.938 -10.250 -3.355 1.00 93.88 101 LYS A C 1
ATOM 811 O O . LYS A 1 101 ? 13.897 -9.968 -2.771 1.00 93.88 101 LYS A O 1
ATOM 816 N N . LYS A 1 102 ? 15.196 -11.434 -3.915 1.00 91.56 102 LYS A N 1
ATOM 817 C CA . LYS A 1 102 ? 14.217 -12.522 -4.064 1.00 91.56 102 LYS A CA 1
ATOM 818 C C . LYS A 1 102 ? 13.274 -12.663 -2.867 1.00 91.56 102 LYS A C 1
ATOM 820 O O . LYS A 1 102 ? 12.082 -12.428 -3.007 1.00 91.56 102 LYS A O 1
ATOM 825 N N . ASP A 1 103 ? 13.818 -12.974 -1.690 1.00 90.38 103 ASP A N 1
ATOM 826 C CA . ASP A 1 103 ? 13.014 -13.251 -0.492 1.00 90.38 103 ASP A CA 1
ATOM 827 C C . ASP A 1 103 ? 12.157 -12.057 -0.063 1.00 90.38 103 ASP A C 1
ATOM 829 O O . ASP A 1 103 ? 11.087 -12.235 0.504 1.00 90.38 103 ASP A O 1
ATOM 833 N N . ARG A 1 104 ? 12.617 -10.832 -0.337 1.00 92.56 104 ARG A N 1
ATOM 834 C CA . ARG A 1 104 ? 11.844 -9.622 -0.070 1.00 92.56 104 ARG A CA 1
ATOM 835 C C . ARG A 1 104 ? 10.730 -9.467 -1.091 1.00 92.56 104 ARG A C 1
ATOM 837 O O . ARG A 1 104 ? 9.588 -9.374 -0.688 1.00 92.56 104 ARG A O 1
ATOM 844 N N . VAL A 1 105 ? 11.048 -9.459 -2.383 1.00 95.50 105 VAL A N 1
ATOM 845 C CA . VAL A 1 105 ? 10.053 -9.213 -3.439 1.00 95.50 105 VAL A CA 1
ATOM 846 C C . VAL A 1 105 ? 8.955 -10.273 -3.415 1.00 95.50 105 VAL A C 1
ATOM 848 O O . VAL A 1 105 ? 7.783 -9.924 -3.459 1.00 95.50 105 VAL A O 1
ATOM 851 N N . VAL A 1 106 ? 9.318 -11.550 -3.261 1.00 94.81 106 VAL A N 1
ATOM 852 C CA . VAL A 1 106 ? 8.348 -12.650 -3.147 1.00 94.81 106 VAL A CA 1
ATOM 853 C C . VAL A 1 106 ? 7.471 -12.482 -1.909 1.00 94.81 106 VAL A C 1
ATOM 855 O O . VAL A 1 106 ? 6.259 -12.649 -1.991 1.00 94.81 106 VAL A O 1
ATOM 858 N N . LYS A 1 107 ? 8.057 -12.112 -0.765 1.00 91.06 107 LYS A N 1
ATOM 859 C CA . LYS A 1 107 ? 7.290 -11.852 0.456 1.00 91.06 107 LYS A CA 1
ATOM 860 C C . LYS A 1 107 ? 6.305 -10.695 0.266 1.00 91.06 107 LYS A C 1
ATOM 862 O O . LYS A 1 107 ? 5.135 -10.853 0.591 1.00 91.06 107 LYS A O 1
ATOM 867 N N . GLU A 1 108 ? 6.770 -9.566 -0.260 1.00 95.19 108 GLU A N 1
ATOM 868 C CA . GLU A 1 108 ? 5.940 -8.378 -0.496 1.00 95.19 108 GLU A CA 1
ATOM 869 C C . GLU A 1 108 ? 4.814 -8.694 -1.490 1.00 95.19 108 GLU A C 1
ATOM 871 O O . GLU A 1 108 ? 3.685 -8.268 -1.276 1.00 95.19 108 GLU A O 1
ATOM 876 N N . LEU A 1 109 ? 5.075 -9.507 -2.523 1.00 96.56 109 LEU A N 1
ATOM 877 C CA . LEU A 1 109 ? 4.048 -10.000 -3.444 1.00 96.56 109 LEU A CA 1
ATOM 878 C C . LEU A 1 109 ? 3.002 -10.859 -2.725 1.00 96.56 109 LEU A C 1
ATOM 880 O O . LEU A 1 109 ? 1.818 -10.570 -2.807 1.00 96.56 109 LEU A O 1
ATOM 884 N N . ILE A 1 110 ? 3.411 -11.881 -1.972 1.00 93.69 110 ILE A N 1
ATOM 885 C CA . ILE A 1 110 ? 2.472 -12.738 -1.223 1.00 93.69 110 ILE A CA 1
ATOM 886 C C . ILE A 1 110 ? 1.628 -11.903 -0.248 1.00 93.69 110 ILE A C 1
ATOM 888 O O . ILE A 1 110 ? 0.423 -12.112 -0.088 1.00 93.69 110 ILE A O 1
ATOM 892 N N . GLU A 1 111 ? 2.252 -10.933 0.417 1.00 90.88 111 GLU A N 1
ATOM 893 C CA . GLU A 1 111 ? 1.570 -10.061 1.363 1.00 90.88 111 GLU A CA 1
ATOM 894 C C . GLU A 1 111 ? 0.672 -9.017 0.672 1.00 90.88 111 GLU A C 1
ATOM 896 O O . GLU A 1 111 ? -0.301 -8.585 1.285 1.00 90.88 111 GLU A O 1
ATOM 901 N N . SER A 1 112 ? 0.893 -8.674 -0.596 1.00 95.50 112 SER A N 1
ATOM 902 C CA . SER A 1 112 ? 0.063 -7.714 -1.342 1.00 95.50 112 SER A CA 1
ATOM 903 C C . SER A 1 112 ? -0.959 -8.349 -2.286 1.00 95.50 112 SER A C 1
ATOM 905 O O . SER A 1 112 ? -1.970 -7.709 -2.552 1.00 95.50 112 SER A O 1
ATOM 907 N N . ALA A 1 113 ? -0.768 -9.593 -2.734 1.00 95.50 113 ALA A N 1
ATOM 908 C CA . ALA A 1 113 ? -1.605 -10.280 -3.726 1.00 95.50 113 ALA A CA 1
ATOM 909 C C . ALA A 1 113 ? -3.121 -10.106 -3.507 1.00 95.50 113 ALA A C 1
ATOM 911 O O . ALA A 1 113 ? -3.795 -9.615 -4.404 1.00 95.50 113 ALA A O 1
ATOM 912 N N . PRO A 1 114 ? -3.688 -10.392 -2.327 1.00 93.69 114 PRO A N 1
ATOM 913 C CA . PRO A 1 114 ? -5.123 -10.193 -2.117 1.00 93.69 114 PRO A CA 1
ATOM 914 C C . PRO A 1 114 ? -5.589 -8.724 -2.177 1.00 93.69 114 PRO A C 1
ATOM 916 O O . PRO A 1 114 ? -6.726 -8.464 -2.554 1.00 93.69 114 PRO A O 1
ATOM 919 N N . VAL A 1 115 ? -4.728 -7.754 -1.844 1.00 96.00 115 VAL A N 1
ATOM 920 C CA . VAL A 1 115 ? -5.034 -6.322 -2.021 1.00 96.00 115 VAL A CA 1
ATOM 921 C C . VAL A 1 115 ? -4.950 -5.938 -3.496 1.00 96.00 115 VAL A C 1
ATOM 923 O O . VAL A 1 115 ? -5.804 -5.200 -3.973 1.00 96.00 115 VAL A O 1
ATOM 926 N N . ILE A 1 116 ? -3.970 -6.473 -4.230 1.00 97.25 116 ILE A N 1
ATOM 927 C CA . ILE A 1 116 ? -3.867 -6.279 -5.680 1.00 97.25 116 ILE A CA 1
ATOM 928 C C . ILE A 1 116 ? -5.130 -6.807 -6.363 1.00 97.25 116 ILE A C 1
ATOM 930 O O . ILE A 1 116 ? -5.748 -6.084 -7.134 1.00 97.25 116 ILE A O 1
ATOM 934 N N . GLU A 1 117 ? -5.548 -8.030 -6.035 1.00 95.44 117 GLU A N 1
ATOM 935 C CA . GLU A 1 117 ? -6.757 -8.639 -6.593 1.00 95.44 117 GLU A CA 1
ATOM 936 C C . GLU A 1 117 ? -8.014 -7.821 -6.285 1.00 95.44 117 GLU A C 1
ATOM 938 O O . GLU A 1 117 ? -8.825 -7.580 -7.176 1.00 95.44 117 GLU A O 1
ATOM 943 N N . PHE A 1 118 ? -8.161 -7.355 -5.043 1.00 94.19 118 PHE A N 1
ATOM 944 C CA . PHE A 1 118 ? -9.287 -6.508 -4.657 1.00 94.19 118 PHE A CA 1
ATOM 945 C C . PHE A 1 118 ? -9.349 -5.222 -5.492 1.00 94.19 118 PHE A C 1
ATOM 947 O O . PHE A 1 118 ? -10.402 -4.890 -6.033 1.00 94.19 118 PHE A O 1
ATOM 954 N N . VAL A 1 119 ? -8.219 -4.526 -5.650 1.00 95.44 119 VAL A N 1
ATOM 955 C CA . VAL A 1 119 ? -8.166 -3.284 -6.433 1.00 95.44 119 VAL A CA 1
ATOM 956 C C . VAL A 1 119 ? -8.424 -3.554 -7.915 1.00 95.44 119 VAL A C 1
ATOM 958 O O . VAL A 1 119 ? -9.179 -2.808 -8.530 1.00 95.44 119 VAL A O 1
ATOM 961 N N . LYS A 1 120 ? -7.866 -4.631 -8.486 1.00 94.94 120 LYS A N 1
ATOM 962 C CA . LYS A 1 120 ? -8.137 -5.026 -9.878 1.00 94.94 120 LYS A CA 1
ATOM 963 C C . LYS A 1 120 ? -9.637 -5.181 -10.133 1.00 94.94 120 LYS A C 1
ATOM 965 O O . LYS A 1 120 ? -10.173 -4.513 -11.012 1.00 94.94 120 LYS A O 1
ATOM 970 N N . ARG A 1 121 ? -10.319 -5.989 -9.315 1.00 92.62 121 ARG A N 1
ATOM 971 C CA . ARG A 1 121 ? -11.768 -6.222 -9.435 1.00 92.62 121 ARG A CA 1
ATOM 972 C C . ARG A 1 121 ? -12.580 -4.951 -9.247 1.00 92.62 121 ARG A C 1
ATOM 974 O O . ARG A 1 121 ? -13.582 -4.748 -9.925 1.00 92.62 121 ARG A O 1
ATOM 981 N N . ALA A 1 122 ? -12.158 -4.079 -8.336 1.00 90.62 122 ALA A N 1
ATOM 982 C CA . ALA A 1 122 ? -12.823 -2.799 -8.164 1.00 90.62 122 ALA A CA 1
ATOM 983 C C . ALA A 1 122 ? -12.722 -1.937 -9.429 1.00 90.62 122 ALA A C 1
ATOM 985 O O . ALA A 1 122 ? -13.718 -1.349 -9.827 1.00 90.62 122 ALA A O 1
ATOM 986 N N . MET A 1 123 ? -11.562 -1.899 -10.096 1.00 90.88 123 MET A N 1
ATOM 987 C CA . MET A 1 123 ? -11.360 -1.114 -11.324 1.00 90.88 123 MET A CA 1
ATOM 988 C C . MET A 1 123 ? -12.093 -1.684 -12.547 1.00 90.88 123 MET A C 1
ATOM 990 O O . MET A 1 123 ? -12.486 -0.924 -13.432 1.00 90.88 123 MET A O 1
ATOM 994 N N . GLU A 1 124 ? -12.311 -2.999 -12.611 1.00 88.19 124 GLU A N 1
ATOM 995 C CA . GLU A 1 124 ? -13.114 -3.632 -13.672 1.00 88.19 124 GLU A CA 1
ATOM 996 C C . GLU A 1 124 ? -14.559 -3.109 -13.685 1.00 88.19 124 GLU A C 1
ATOM 998 O O . GLU A 1 124 ? -15.140 -2.943 -14.752 1.00 88.19 124 GLU A O 1
ATOM 1003 N N . ASN A 1 125 ? -15.101 -2.770 -12.512 1.00 80.50 125 ASN A N 1
ATOM 1004 C CA . ASN A 1 125 ? -16.486 -2.333 -12.326 1.00 80.50 125 ASN A CA 1
ATOM 1005 C C . ASN A 1 125 ? -16.660 -0.803 -12.298 1.00 80.50 125 ASN A C 1
ATOM 1007 O O . ASN A 1 125 ? -17.667 -0.312 -11.788 1.00 80.50 125 ASN A O 1
ATOM 1011 N N . GLN A 1 126 ? -15.667 -0.033 -12.746 1.00 81.31 126 GLN A N 1
ATOM 1012 C CA . GLN A 1 126 ? -15.740 1.433 -12.783 1.00 81.31 126 GLN A CA 1
ATOM 1013 C C . GLN A 1 126 ? -15.864 1.961 -14.203 1.00 81.31 126 GLN A C 1
ATOM 1015 O O . GLN A 1 126 ? -15.241 1.417 -15.117 1.00 81.31 126 GLN A O 1
ATOM 1020 N N . ASP A 1 127 ? -16.631 3.039 -14.346 1.00 78.94 127 ASP A N 1
ATOM 1021 C CA . ASP A 1 127 ? -16.785 3.771 -15.598 1.00 78.94 127 ASP A CA 1
ATOM 1022 C C . ASP A 1 127 ? -15.447 4.377 -16.041 1.00 78.94 127 ASP A C 1
ATOM 1024 O O . ASP A 1 127 ? -14.630 4.800 -15.218 1.00 78.94 127 ASP A O 1
ATOM 1028 N N . ASP A 1 128 ? -15.225 4.429 -17.352 1.00 79.06 128 ASP A N 1
ATOM 1029 C CA . ASP A 1 128 ? -13.945 4.855 -17.936 1.00 79.06 128 ASP A CA 1
ATOM 1030 C C . ASP A 1 128 ? -13.703 6.377 -17.844 1.00 79.06 128 ASP A C 1
ATOM 1032 O O . ASP A 1 128 ? -12.590 6.844 -18.091 1.00 79.06 128 ASP A O 1
ATOM 1036 N N . ASP A 1 129 ? -14.722 7.153 -17.461 1.00 82.62 129 ASP A N 1
ATOM 1037 C CA . ASP A 1 129 ? -14.651 8.615 -17.355 1.00 82.62 129 ASP A CA 1
ATOM 1038 C C . ASP A 1 129 ? -14.008 9.100 -16.039 1.00 82.62 129 ASP A C 1
ATOM 1040 O O . ASP A 1 129 ? -13.622 10.268 -15.926 1.00 82.62 129 ASP A O 1
ATOM 1044 N N . GLU A 1 130 ? -13.854 8.223 -15.039 1.00 86.56 130 GLU A N 1
ATOM 1045 C CA . GLU A 1 130 ? -13.235 8.559 -13.755 1.00 86.56 130 GLU A CA 1
ATOM 1046 C C . GLU A 1 130 ? -11.805 8.018 -13.633 1.00 86.56 130 GLU A C 1
ATOM 1048 O O . GLU A 1 130 ? -11.539 6.827 -13.805 1.00 86.56 130 GLU A O 1
ATOM 1053 N N . LYS A 1 131 ? -10.873 8.892 -13.229 1.00 94.19 131 LYS A N 1
ATOM 1054 C CA . LYS A 1 131 ? -9.506 8.496 -12.872 1.00 94.19 131 LYS A CA 1
ATOM 1055 C C . LYS A 1 131 ? -9.264 8.568 -11.378 1.00 94.19 131 LYS A C 1
ATOM 1057 O O . LYS A 1 131 ? -9.369 9.626 -10.764 1.00 94.19 131 LYS A O 1
ATOM 1062 N N . PHE A 1 132 ? -8.838 7.450 -10.809 1.00 95.94 132 PHE A N 1
ATOM 1063 C CA . PHE A 1 132 ? -8.526 7.344 -9.395 1.00 95.94 132 PHE A CA 1
ATOM 1064 C C . PHE A 1 132 ? -7.134 7.880 -9.072 1.00 95.94 132 PHE A C 1
ATOM 1066 O O . PHE A 1 132 ? -6.159 7.598 -9.772 1.00 95.94 132 PHE A O 1
ATOM 1073 N N . THR A 1 133 ? -7.015 8.581 -7.945 1.00 97.56 133 THR A N 1
ATOM 1074 C CA . THR A 1 133 ? -5.723 8.750 -7.267 1.00 97.56 133 THR A CA 1
ATOM 1075 C C . THR A 1 133 ? -5.600 7.719 -6.153 1.00 97.56 133 THR A C 1
ATOM 1077 O O . THR A 1 133 ? -6.442 7.653 -5.258 1.00 97.56 133 THR A O 1
ATOM 1080 N N . ILE A 1 134 ? -4.525 6.932 -6.179 1.00 98.19 134 ILE A N 1
ATOM 1081 C CA . ILE A 1 134 ? -4.294 5.861 -5.207 1.00 98.19 134 ILE A CA 1
ATOM 1082 C C . ILE A 1 134 ? -3.239 6.299 -4.190 1.00 98.19 134 ILE A C 1
ATOM 1084 O O . ILE A 1 134 ? -2.118 6.648 -4.551 1.00 98.19 134 ILE A O 1
ATOM 1088 N N . ILE A 1 135 ? -3.577 6.266 -2.904 1.00 98.06 135 ILE A N 1
ATOM 1089 C CA . ILE A 1 135 ? -2.689 6.619 -1.793 1.00 98.06 135 ILE A CA 1
ATOM 1090 C C . ILE A 1 135 ? -2.235 5.335 -1.090 1.00 98.06 135 ILE A C 1
ATOM 1092 O O . ILE A 1 135 ? -3.048 4.629 -0.503 1.00 98.06 135 ILE A O 1
ATOM 1096 N N . ASP A 1 136 ? -0.933 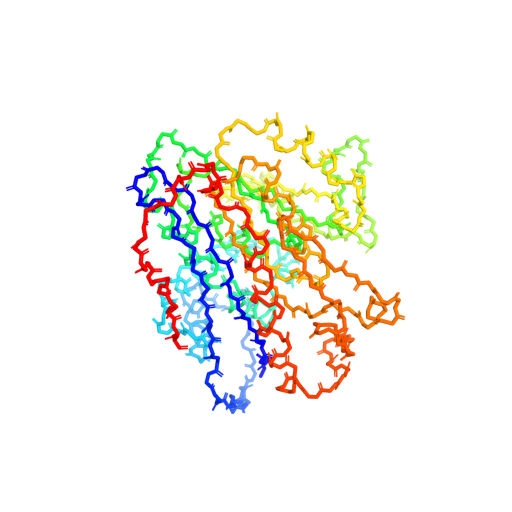5.052 -1.116 1.00 98.25 136 ASP A N 1
ATOM 1097 C CA . ASP A 1 136 ? -0.304 3.874 -0.501 1.00 98.25 136 ASP A CA 1
ATOM 1098 C C . ASP A 1 136 ? 0.358 4.265 0.831 1.00 98.25 136 ASP A C 1
ATOM 1100 O O . ASP A 1 136 ? 1.423 4.895 0.870 1.00 98.25 136 ASP A O 1
ATOM 1104 N N . LEU A 1 137 ? -0.317 3.961 1.941 1.00 97.06 137 LEU A N 1
ATOM 1105 C CA . LEU A 1 137 ? 0.089 4.326 3.297 1.00 97.06 137 LEU A CA 1
ATOM 1106 C C . LEU A 1 137 ? 1.139 3.365 3.850 1.00 97.06 137 LEU A C 1
ATOM 1108 O O . LEU A 1 137 ? 0.949 2.153 3.850 1.00 97.06 137 LEU A O 1
ATOM 1112 N N . CYS A 1 138 ? 2.216 3.921 4.417 1.00 94.75 138 CYS A N 1
ATOM 1113 C CA . CYS A 1 138 ? 3.389 3.146 4.839 1.00 94.75 138 CYS A CA 1
ATOM 1114 C C . CYS A 1 138 ? 3.959 2.289 3.700 1.00 94.75 138 CYS A C 1
ATOM 1116 O O . CYS A 1 138 ? 4.410 1.165 3.916 1.00 94.75 138 CYS A O 1
ATOM 1118 N N . SER A 1 139 ? 3.974 2.876 2.500 1.00 95.94 139 SER A N 1
ATOM 1119 C CA . SER A 1 139 ? 4.405 2.258 1.241 1.00 95.94 139 SER A CA 1
ATOM 1120 C C . SER A 1 139 ? 5.786 1.597 1.289 1.00 95.94 139 SER A C 1
ATOM 1122 O O . SER A 1 139 ? 6.110 0.768 0.434 1.00 95.94 139 SER A O 1
ATOM 1124 N N . GLY A 1 140 ? 6.646 1.951 2.252 1.00 94.62 140 GLY A N 1
ATOM 1125 C CA . GLY A 1 140 ? 8.009 1.455 2.295 1.00 94.62 140 GLY A CA 1
ATOM 1126 C C . GLY A 1 140 ? 8.712 1.787 0.980 1.00 94.62 140 GLY A C 1
ATOM 1127 O O . GLY A 1 140 ? 8.753 2.942 0.581 1.00 94.62 140 GLY A O 1
ATOM 1128 N N . LYS A 1 141 ? 9.237 0.770 0.283 1.00 95.44 141 LYS A N 1
ATOM 1129 C CA . LYS A 1 141 ? 9.864 0.942 -1.045 1.00 95.44 141 LYS A CA 1
ATOM 1130 C C . LYS A 1 141 ? 8.877 1.137 -2.194 1.00 95.44 141 LYS A C 1
ATOM 1132 O O . LYS A 1 141 ? 9.322 1.411 -3.307 1.00 95.44 141 LYS A O 1
ATOM 1137 N N . GLY A 1 142 ? 7.583 0.987 -1.938 1.00 97.31 142 GLY A N 1
ATOM 1138 C CA . GLY A 1 142 ? 6.532 1.133 -2.932 1.00 97.31 142 GLY A CA 1
ATOM 1139 C C . GLY A 1 142 ? 6.226 -0.125 -3.731 1.00 97.31 142 GLY A C 1
ATOM 1140 O O . GLY A 1 142 ? 5.677 0.014 -4.813 1.00 97.31 142 GLY A O 1
ATOM 1141 N N . TYR A 1 143 ? 6.575 -1.332 -3.263 1.00 98.31 143 TYR A N 1
ATOM 1142 C CA . TYR A 1 143 ? 6.361 -2.557 -4.050 1.00 98.31 143 TYR A CA 1
ATOM 1143 C C . TYR A 1 143 ? 4.896 -2.737 -4.464 1.00 98.31 143 TYR A C 1
ATOM 1145 O O . TYR A 1 143 ? 4.650 -3.015 -5.631 1.00 98.31 143 TYR A O 1
ATOM 1153 N N . LEU A 1 144 ? 3.937 -2.515 -3.556 1.00 98.50 144 LEU A N 1
ATOM 1154 C CA . LEU A 1 144 ? 2.504 -2.575 -3.870 1.00 98.50 144 LEU A CA 1
ATOM 1155 C C . LEU A 1 144 ? 2.136 -1.614 -5.010 1.00 98.50 144 LEU A C 1
ATOM 1157 O O . LEU A 1 144 ? 1.586 -2.042 -6.021 1.00 98.50 144 LEU A O 1
ATOM 1161 N N . SER A 1 145 ? 2.499 -0.337 -4.878 1.00 98.69 145 SER A N 1
ATOM 1162 C CA . SER A 1 145 ? 2.270 0.671 -5.922 1.00 98.69 145 SER A CA 1
ATOM 1163 C C . SER A 1 145 ? 2.993 0.349 -7.237 1.00 98.69 145 SER A C 1
ATOM 1165 O O . SER A 1 145 ? 2.444 0.565 -8.311 1.00 98.69 145 SER A O 1
ATOM 1167 N N . MET A 1 146 ? 4.208 -0.205 -7.181 1.00 98.69 146 MET A N 1
ATOM 1168 C CA . MET A 1 146 ? 4.955 -0.629 -8.370 1.00 98.69 146 MET A CA 1
ATOM 1169 C C . MET A 1 146 ? 4.280 -1.807 -9.079 1.00 98.69 146 MET A C 1
ATOM 1171 O O . MET A 1 146 ? 4.311 -1.857 -10.305 1.00 98.69 146 MET A O 1
ATOM 1175 N N . PHE A 1 147 ? 3.688 -2.755 -8.339 1.00 98.75 147 PHE A N 1
ATOM 1176 C CA . PHE A 1 147 ? 2.906 -3.842 -8.934 1.00 98.75 147 PHE A CA 1
ATOM 1177 C C . PHE A 1 147 ? 1.671 -3.262 -9.614 1.00 98.75 147 PHE A C 1
ATOM 1179 O O . PHE A 1 147 ? 1.466 -3.467 -10.804 1.00 98.75 147 PHE A O 1
ATOM 1186 N N . LEU A 1 148 ? 0.887 -2.472 -8.883 1.00 98.75 148 LEU A N 1
ATOM 1187 C CA . LEU A 1 148 ? -0.356 -1.905 -9.396 1.00 98.75 148 LEU A CA 1
ATOM 1188 C C . LEU A 1 148 ? -0.144 -0.948 -10.575 1.00 98.75 148 LEU A C 1
ATOM 1190 O O . LEU A 1 148 ? -0.977 -0.923 -11.471 1.00 98.75 148 LEU A O 1
ATOM 1194 N N . SER A 1 149 ? 0.970 -0.216 -10.627 1.00 98.69 149 SER A N 1
ATOM 1195 C CA . SER A 1 149 ? 1.316 0.635 -11.774 1.00 98.69 149 SER A CA 1
ATOM 1196 C C . SER A 1 149 ? 1.511 -0.154 -13.072 1.00 98.69 149 SER A C 1
ATOM 1198 O O . SER A 1 149 ? 1.216 0.365 -14.140 1.00 98.69 149 SER A O 1
ATOM 1200 N N . GLU A 1 150 ? 1.981 -1.401 -12.997 1.00 98.56 150 GLU A N 1
ATOM 1201 C CA . GLU A 1 150 ? 2.127 -2.281 -14.167 1.00 98.56 150 GLU A CA 1
ATOM 1202 C C . GLU A 1 150 ? 0.834 -3.029 -14.513 1.00 98.56 150 GLU A C 1
ATOM 1204 O O . GLU A 1 150 ? 0.636 -3.403 -15.665 1.00 98.56 150 GLU A O 1
ATOM 1209 N N . ILE A 1 151 ? -0.013 -3.288 -13.513 1.00 98.38 151 ILE A N 1
ATOM 1210 C CA . ILE A 1 151 ? -1.161 -4.198 -13.622 1.00 98.38 151 ILE A CA 1
ATOM 1211 C C . ILE A 1 151 ? -2.460 -3.454 -13.945 1.00 98.38 151 ILE A C 1
ATOM 1213 O O . ILE A 1 151 ? -3.299 -3.976 -14.675 1.00 98.38 151 ILE A O 1
ATOM 1217 N N . LEU A 1 152 ? -2.670 -2.271 -13.363 1.00 97.75 152 LEU A N 1
ATOM 1218 C CA . LEU A 1 152 ? -3.935 -1.555 -13.497 1.00 97.75 152 LEU A CA 1
ATOM 1219 C C . LEU A 1 152 ? -4.042 -0.815 -14.842 1.00 97.75 152 LEU A C 1
ATOM 1221 O O . LEU A 1 152 ? -3.035 -0.347 -15.378 1.00 97.75 152 LEU A O 1
ATOM 1225 N N . PRO A 1 153 ? -5.271 -0.639 -15.359 1.00 95.69 153 PRO A N 1
ATOM 1226 C CA . PRO A 1 153 ? -5.520 0.168 -16.549 1.00 95.69 153 PRO A CA 1
ATOM 1227 C C . PRO A 1 153 ? -5.140 1.640 -16.316 1.00 95.69 153 PRO A C 1
ATOM 1229 O O . PRO A 1 153 ? -5.689 2.313 -15.439 1.00 95.69 153 PRO A O 1
ATOM 1232 N N . LYS A 1 154 ? -4.209 2.166 -17.123 1.00 95.44 154 LYS A N 1
ATOM 1233 C CA . LYS A 1 154 ? -3.692 3.550 -17.016 1.00 95.44 154 LYS A CA 1
ATOM 1234 C C . LYS A 1 154 ? -4.750 4.624 -17.300 1.00 95.44 154 LYS A C 1
ATOM 1236 O O . LYS A 1 154 ? -4.604 5.794 -16.950 1.00 95.44 154 LYS A O 1
ATOM 1241 N N . GLU A 1 155 ? -5.805 4.241 -17.997 1.00 94.75 155 GLU A N 1
ATOM 1242 C CA . GLU A 1 155 ? -6.963 5.065 -18.291 1.00 94.75 155 GLU A CA 1
ATOM 1243 C C . GLU A 1 155 ? -7.862 5.249 -17.069 1.00 94.75 155 GLU A C 1
ATOM 1245 O O . GLU A 1 155 ? -8.509 6.282 -17.001 1.00 94.75 155 GLU A O 1
ATOM 1250 N N . LYS A 1 156 ? -7.815 4.353 -16.071 1.00 95.56 156 LYS A N 1
ATOM 1251 C CA . LYS A 1 156 ? -8.618 4.460 -14.837 1.00 95.56 156 LYS A CA 1
ATOM 1252 C C . LYS A 1 156 ? -7.847 4.994 -13.637 1.00 95.56 156 LYS A C 1
ATOM 1254 O O . LYS A 1 156 ? -8.441 5.297 -12.609 1.00 95.56 156 LYS A O 1
ATOM 1259 N N . VAL A 1 157 ? -6.523 5.113 -13.715 1.00 96.69 157 VAL A N 1
ATOM 1260 C CA . VAL A 1 157 ? -5.702 5.584 -12.590 1.00 96.69 157 VAL A CA 1
ATOM 1261 C C . VAL A 1 157 ? -4.845 6.757 -13.033 1.00 96.69 157 VAL A C 1
ATOM 1263 O O . VAL A 1 157 ? -4.040 6.638 -13.951 1.00 96.69 157 VAL A O 1
ATOM 1266 N N . ASP A 1 158 ? -5.003 7.896 -12.361 1.00 96.62 158 ASP A N 1
ATOM 1267 C CA . ASP A 1 158 ? -4.209 9.097 -12.625 1.00 96.62 158 ASP A CA 1
ATOM 1268 C C . ASP A 1 158 ? -2.778 8.932 -12.100 1.00 96.62 158 ASP A C 1
ATOM 1270 O O . ASP A 1 158 ? -1.800 9.117 -12.825 1.00 96.62 158 ASP A O 1
ATOM 1274 N N . LYS A 1 159 ? -2.643 8.564 -10.820 1.00 97.88 159 LYS A N 1
ATOM 1275 C CA . LYS A 1 159 ? -1.342 8.440 -10.152 1.00 97.88 159 LYS A CA 1
ATOM 1276 C C . LYS A 1 159 ? -1.407 7.662 -8.844 1.00 97.88 159 LYS A C 1
ATOM 1278 O O . LYS A 1 159 ? -2.457 7.559 -8.207 1.00 97.88 159 LYS A O 1
ATOM 1283 N N . PHE A 1 160 ? -0.232 7.231 -8.393 1.00 98.50 160 PHE A N 1
ATOM 1284 C CA . PHE A 1 160 ? 0.007 6.750 -7.035 1.00 98.50 160 PHE A CA 1
ATOM 1285 C C . PHE A 1 160 ? 0.719 7.801 -6.181 1.00 98.50 160 PHE A C 1
ATOM 1287 O O . PHE A 1 160 ? 1.656 8.458 -6.639 1.00 98.50 160 PHE A O 1
ATOM 1294 N N . ILE A 1 161 ? 0.333 7.905 -4.910 1.00 97.31 161 ILE A N 1
ATOM 1295 C CA . ILE A 1 161 ? 1.019 8.683 -3.875 1.00 97.31 161 ILE A CA 1
ATOM 1296 C C . ILE A 1 161 ? 1.513 7.720 -2.789 1.00 97.31 161 ILE A C 1
ATOM 1298 O O . ILE A 1 161 ? 0.746 7.240 -1.959 1.00 97.31 161 ILE A O 1
ATOM 1302 N N . LEU A 1 162 ? 2.816 7.459 -2.787 1.00 97.69 162 LEU A N 1
ATOM 1303 C CA . LEU A 1 162 ? 3.528 6.581 -1.868 1.00 97.69 162 LEU A CA 1
ATOM 1304 C C . LEU A 1 162 ? 3.888 7.355 -0.602 1.00 97.69 162 LEU A C 1
ATOM 1306 O O . LEU A 1 162 ? 4.801 8.183 -0.599 1.00 97.69 162 LEU A O 1
ATOM 1310 N N . VAL A 1 163 ? 3.176 7.089 0.486 1.00 95.56 163 VAL A N 1
ATOM 1311 C CA . VAL A 1 163 ? 3.330 7.801 1.753 1.00 95.56 163 VAL A CA 1
ATOM 1312 C C . VAL A 1 163 ? 4.192 6.981 2.708 1.00 95.56 163 VAL A C 1
ATOM 1314 O O . VAL A 1 163 ? 3.863 5.842 3.030 1.00 95.56 163 VAL A O 1
ATOM 1317 N N . ASP A 1 164 ? 5.301 7.548 3.179 1.00 94.88 164 ASP A N 1
ATOM 1318 C CA . ASP A 1 164 ? 6.157 6.936 4.203 1.00 94.88 164 ASP A CA 1
ATOM 1319 C C . ASP A 1 164 ? 7.034 7.993 4.883 1.00 94.88 164 ASP A C 1
ATOM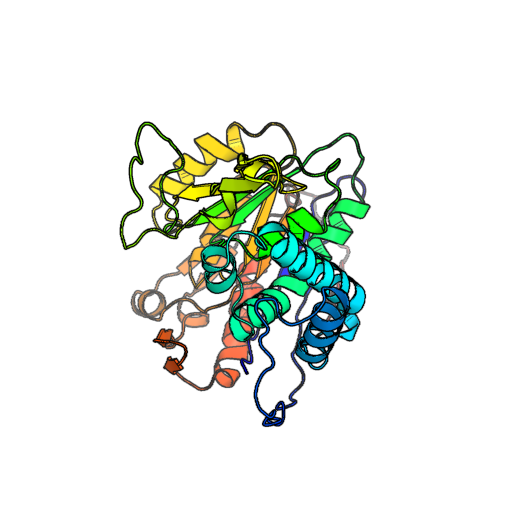 1321 O O . ASP A 1 164 ? 7.513 8.931 4.247 1.00 94.88 164 ASP A O 1
ATOM 1325 N N . LYS A 1 165 ? 7.318 7.827 6.175 1.00 93.12 165 LYS A N 1
ATOM 1326 C CA . LYS A 1 165 ? 8.194 8.742 6.922 1.00 93.12 165 LYS A CA 1
ATOM 1327 C C . LYS A 1 165 ? 9.650 8.691 6.458 1.00 93.12 165 LYS A C 1
ATOM 1329 O O . LYS A 1 165 ? 10.410 9.627 6.717 1.00 93.12 165 LYS A O 1
ATOM 1334 N N . ALA A 1 166 ? 10.058 7.580 5.847 1.00 93.06 166 ALA A N 1
ATOM 1335 C CA . ALA A 1 166 ? 11.416 7.359 5.386 1.00 93.06 166 ALA A CA 1
ATOM 1336 C C . ALA A 1 166 ? 11.677 7.999 4.021 1.00 93.06 166 ALA A C 1
ATOM 1338 O O . ALA A 1 166 ? 12.842 8.213 3.696 1.00 93.06 166 ALA A O 1
ATOM 1339 N N . TRP A 1 167 ? 10.653 8.349 3.236 1.00 93.25 167 TRP A N 1
ATOM 1340 C CA . TRP A 1 167 ? 10.878 9.092 1.998 1.00 93.25 167 TRP A CA 1
ATOM 1341 C C . TRP A 1 167 ? 11.585 10.421 2.277 1.00 93.25 167 TRP A C 1
ATOM 1343 O O . TRP A 1 167 ? 11.435 11.038 3.336 1.00 93.25 167 TRP A O 1
ATOM 1353 N N . ALA A 1 168 ? 12.388 10.868 1.322 1.00 87.50 168 ALA A N 1
ATOM 1354 C CA . ALA A 1 168 ? 12.876 12.236 1.317 1.00 87.50 168 ALA A CA 1
ATOM 1355 C C . ALA A 1 168 ? 11.776 13.180 0.797 1.00 87.50 168 ALA A C 1
ATOM 1357 O O . ALA A 1 168 ? 10.819 12.753 0.153 1.00 87.50 168 ALA A O 1
ATOM 1358 N N . ILE A 1 169 ? 11.881 14.477 1.098 1.00 82.38 169 ILE A N 1
ATOM 1359 C CA . ILE A 1 169 ? 10.905 15.455 0.601 1.00 82.38 169 ILE A CA 1
ATOM 1360 C C . ILE A 1 169 ? 11.134 15.609 -0.905 1.00 82.38 169 ILE A C 1
ATOM 1362 O O . ILE A 1 169 ? 12.198 16.069 -1.318 1.00 82.38 169 ILE A O 1
ATOM 1366 N N . ALA A 1 170 ? 10.147 15.244 -1.722 1.00 69.69 170 ALA A N 1
ATOM 1367 C CA . ALA A 1 170 ? 10.223 15.302 -3.182 1.00 69.69 170 ALA A CA 1
ATOM 1368 C C . ALA A 1 170 ? 10.057 16.740 -3.717 1.00 69.69 170 ALA A C 1
ATOM 1370 O O . ALA A 1 170 ? 9.167 17.045 -4.503 1.00 69.69 170 ALA A O 1
ATOM 1371 N N . ASN A 1 171 ? 10.899 17.664 -3.255 1.00 70.94 171 ASN A N 1
ATOM 1372 C CA . ASN A 1 171 ? 10.948 19.036 -3.742 1.00 70.94 171 ASN A CA 1
ATOM 1373 C C . ASN A 1 171 ? 12.411 19.451 -3.915 1.00 70.94 171 ASN A C 1
ATOM 1375 O O . ASN A 1 171 ? 13.154 19.573 -2.942 1.00 70.94 171 ASN A O 1
ATOM 1379 N N . LYS A 1 172 ? 12.802 19.715 -5.168 1.00 59.12 172 LYS A N 1
ATOM 1380 C CA . LYS A 1 172 ? 14.173 20.083 -5.556 1.00 59.12 172 LYS A CA 1
ATOM 1381 C C . LYS A 1 172 ? 14.697 21.339 -4.846 1.00 59.12 172 LYS A C 1
ATOM 1383 O O . LYS A 1 172 ? 15.902 21.497 -4.719 1.00 59.12 172 LYS A O 1
ATOM 1388 N N . LYS A 1 173 ? 13.817 22.223 -4.356 1.00 61.16 173 LYS A N 1
ATOM 1389 C CA . LYS A 1 173 ? 14.215 23.411 -3.579 1.00 61.16 173 LYS A CA 1
ATOM 1390 C C . LYS A 1 173 ? 14.593 23.091 -2.129 1.00 61.16 173 LYS A C 1
ATOM 1392 O O . LYS A 1 173 ? 15.242 23.905 -1.488 1.00 61.16 173 LYS A O 1
ATOM 1397 N N . THR A 1 174 ? 14.142 21.958 -1.590 1.00 59.78 174 THR A N 1
ATOM 1398 C CA . THR A 1 174 ? 14.295 21.603 -0.162 1.00 59.78 174 THR A CA 1
ATOM 1399 C C . THR A 1 174 ? 15.105 20.333 0.071 1.00 59.78 174 THR A C 1
ATOM 1401 O O . THR A 1 174 ? 15.732 20.217 1.122 1.00 59.78 174 THR A O 1
ATOM 1404 N N . THR A 1 175 ? 15.158 19.417 -0.895 1.00 64.31 175 THR A N 1
ATOM 1405 C CA . THR A 1 175 ? 16.056 18.260 -0.856 1.00 64.31 175 THR A CA 1
ATOM 1406 C C . THR A 1 175 ? 17.045 18.354 -2.004 1.00 64.31 175 THR A C 1
ATOM 1408 O O . THR A 1 175 ? 16.703 18.077 -3.152 1.00 64.31 175 THR A O 1
ATOM 1411 N N . THR A 1 176 ? 18.273 18.740 -1.677 1.00 61.91 176 THR A N 1
ATOM 1412 C CA . THR A 1 176 ? 19.412 18.717 -2.601 1.00 61.91 176 THR A CA 1
ATOM 1413 C C . THR A 1 176 ? 20.125 17.365 -2.580 1.00 61.91 176 THR A C 1
ATOM 1415 O O . THR A 1 176 ? 20.651 16.944 -3.602 1.00 61.91 176 THR A O 1
ATOM 1418 N N . GLU A 1 177 ? 20.095 16.654 -1.444 1.00 73.69 177 GLU A N 1
ATOM 1419 C CA . GLU A 1 177 ? 20.771 15.366 -1.247 1.00 73.69 177 GLU A CA 1
ATOM 1420 C C . GLU A 1 177 ? 19.965 14.417 -0.344 1.00 73.69 177 GLU A C 1
ATOM 1422 O O . GLU A 1 177 ? 19.283 14.840 0.598 1.00 73.69 177 GLU A O 1
ATOM 1427 N N . LEU A 1 178 ? 20.070 13.110 -0.612 1.00 81.19 178 LEU A N 1
ATOM 1428 C CA . LEU A 1 178 ? 19.479 12.057 0.217 1.00 81.19 178 LEU A CA 1
ATOM 1429 C C . LEU A 1 178 ? 20.278 11.883 1.513 1.00 81.19 178 LEU A C 1
ATOM 1431 O O . LEU A 1 178 ? 21.474 11.600 1.488 1.00 81.19 178 LEU A O 1
ATOM 1435 N N . LYS A 1 179 ? 19.608 11.980 2.666 1.00 83.12 179 LYS A N 1
ATOM 1436 C CA . LYS A 1 179 ? 20.238 11.707 3.968 1.00 83.12 179 LYS A CA 1
ATOM 1437 C C . LYS A 1 179 ? 20.319 10.192 4.220 1.00 83.12 179 LYS A C 1
ATOM 1439 O O . LYS A 1 179 ? 19.470 9.459 3.722 1.00 83.12 179 LYS A O 1
ATOM 1444 N N . PRO A 1 180 ? 21.235 9.697 5.078 1.00 82.25 180 PRO A N 1
ATOM 1445 C CA . PRO A 1 180 ? 21.397 8.254 5.324 1.00 82.25 180 PRO A CA 1
ATOM 1446 C C . PRO A 1 180 ? 20.148 7.521 5.839 1.00 82.25 180 PRO A C 1
ATOM 1448 O O . PRO A 1 180 ? 20.000 6.322 5.626 1.00 82.25 180 PRO A O 1
ATOM 1451 N N . HIS A 1 181 ? 19.253 8.228 6.535 1.00 82.62 181 HIS A N 1
ATOM 1452 C CA . HIS A 1 181 ? 17.988 7.674 7.027 1.00 82.62 181 HIS A CA 1
ATOM 1453 C C . HIS A 1 181 ? 16.853 7.755 5.997 1.00 82.62 181 HIS A C 1
ATOM 1455 O O . HIS A 1 181 ? 15.764 7.244 6.261 1.00 82.62 181 HIS A O 1
ATOM 1461 N N . HIS A 1 182 ? 17.067 8.438 4.868 1.00 89.44 182 HIS A N 1
ATOM 1462 C CA . HIS A 1 182 ? 16.086 8.498 3.798 1.00 89.44 182 HIS A CA 1
ATOM 1463 C C . HIS A 1 182 ? 16.115 7.219 2.987 1.00 89.44 182 HIS A C 1
ATOM 1465 O O . HIS A 1 182 ? 17.158 6.624 2.711 1.00 89.44 182 HIS A O 1
ATOM 1471 N N . MET A 1 183 ? 14.929 6.820 2.569 1.00 91.62 183 MET A N 1
ATOM 1472 C CA . MET A 1 183 ? 14.778 5.806 1.567 1.00 91.62 183 MET A CA 1
ATOM 1473 C C . MET A 1 183 ? 15.248 6.358 0.232 1.00 91.62 183 MET A C 1
ATOM 1475 O O . MET A 1 183 ? 14.839 7.434 -0.199 1.00 91.62 183 MET A O 1
ATOM 1479 N N . ASN A 1 184 ? 16.118 5.599 -0.419 1.00 90.56 184 ASN A N 1
ATOM 1480 C CA . ASN A 1 184 ? 16.529 5.915 -1.768 1.00 90.56 184 ASN A CA 1
ATOM 1481 C C . ASN A 1 184 ? 15.350 5.729 -2.738 1.00 90.56 184 ASN A C 1
ATOM 1483 O O . ASN A 1 184 ? 14.656 4.712 -2.682 1.00 90.56 184 ASN A O 1
ATOM 1487 N N . TRP A 1 185 ? 15.169 6.709 -3.618 1.00 92.12 185 TRP A N 1
ATOM 1488 C CA . TRP A 1 185 ? 14.062 6.804 -4.567 1.00 92.12 185 TRP A CA 1
ATOM 1489 C C . TRP A 1 185 ? 14.490 6.601 -6.023 1.00 92.12 185 TRP A C 1
ATOM 1491 O O . TRP A 1 185 ? 13.723 6.912 -6.928 1.00 92.12 185 TRP A O 1
ATOM 1501 N N . ASP A 1 186 ? 15.721 6.143 -6.277 1.00 93.06 186 ASP A N 1
ATOM 1502 C CA . ASP A 1 186 ? 16.290 6.100 -7.632 1.00 93.06 186 ASP A CA 1
ATOM 1503 C C . ASP A 1 186 ? 15.479 5.191 -8.554 1.00 93.06 186 ASP A C 1
ATOM 1505 O O . ASP A 1 186 ? 15.443 5.408 -9.754 1.00 93.06 186 ASP A O 1
ATOM 1509 N N . HIS A 1 187 ? 14.787 4.189 -8.014 1.00 95.00 187 HIS A N 1
ATOM 1510 C CA . HIS A 1 187 ? 13.902 3.331 -8.800 1.00 95.00 187 HIS A CA 1
ATOM 1511 C C . HIS A 1 187 ? 12.645 4.050 -9.308 1.00 95.00 187 HIS A C 1
ATOM 1513 O O . HIS A 1 187 ? 11.994 3.550 -10.224 1.00 95.00 187 HIS A O 1
ATOM 1519 N N . ILE A 1 188 ? 12.318 5.214 -8.741 1.00 95.38 188 ILE A N 1
ATOM 1520 C CA . ILE A 1 188 ? 11.213 6.080 -9.161 1.00 95.38 188 ILE A CA 1
ATOM 1521 C C . ILE A 1 188 ? 11.750 7.298 -9.916 1.00 95.38 188 ILE A C 1
ATOM 1523 O O . ILE A 1 188 ? 11.346 7.527 -11.047 1.00 95.38 188 ILE A O 1
ATOM 1527 N N . TYR A 1 189 ? 12.669 8.065 -9.322 1.00 93.38 189 TYR A N 1
ATOM 1528 C CA . TYR A 1 189 ? 13.134 9.354 -9.860 1.00 93.38 189 TYR A CA 1
ATOM 1529 C C . TYR A 1 189 ? 14.536 9.333 -10.462 1.00 93.38 189 TYR A C 1
ATOM 1531 O O . TYR A 1 189 ? 14.988 10.356 -10.976 1.00 93.38 189 TYR A O 1
ATOM 1539 N N . GLY A 1 190 ? 15.246 8.210 -10.369 1.00 91.94 190 GLY A N 1
ATOM 1540 C CA . GLY A 1 190 ? 16.570 8.081 -10.961 1.00 91.94 190 GLY A CA 1
ATOM 1541 C C . GLY A 1 190 ? 16.513 8.140 -12.482 1.00 91.94 190 GLY A C 1
ATOM 1542 O O . GLY A 1 190 ? 15.442 8.177 -13.098 1.00 91.94 190 GLY A O 1
ATOM 1543 N N . THR A 1 191 ? 17.690 8.129 -13.084 1.00 91.31 191 THR A N 1
ATOM 1544 C CA . THR A 1 191 ? 17.852 8.194 -14.529 1.00 91.31 191 THR A CA 1
ATOM 1545 C C . THR A 1 191 ? 18.546 6.948 -15.065 1.00 91.31 191 THR A C 1
ATOM 1547 O O . THR A 1 191 ? 19.209 6.191 -14.342 1.00 91.31 191 THR A O 1
ATOM 1550 N N . THR A 1 192 ? 18.342 6.709 -16.352 1.00 86.69 192 THR A N 1
ATOM 1551 C CA . THR A 1 192 ? 19.064 5.731 -17.155 1.00 86.69 192 THR A CA 1
ATOM 1552 C C . THR A 1 192 ? 19.551 6.402 -18.424 1.00 86.69 192 THR A C 1
ATOM 1554 O O . THR A 1 192 ? 18.932 7.340 -18.916 1.00 86.69 192 THR A O 1
ATOM 1557 N N . VAL A 1 193 ? 20.656 5.909 -18.963 1.00 84.56 193 VAL A N 1
ATOM 1558 C CA . VAL A 1 193 ? 21.172 6.346 -20.257 1.00 84.56 193 VAL A CA 1
ATOM 1559 C C . VAL A 1 193 ? 20.698 5.342 -21.303 1.00 84.56 193 VAL A C 1
ATOM 1561 O O . VAL A 1 193 ? 20.864 4.134 -21.118 1.00 84.56 193 VAL A O 1
ATOM 1564 N N . ASN A 1 194 ? 20.054 5.829 -22.359 1.00 78.00 194 ASN A N 1
ATOM 1565 C CA . ASN A 1 194 ? 19.600 5.005 -23.477 1.00 78.00 194 ASN A CA 1
ATOM 1566 C C . ASN A 1 194 ? 20.769 4.674 -24.422 1.00 78.00 194 ASN A C 1
ATOM 1568 O O . ASN A 1 194 ? 21.871 5.199 -24.267 1.00 78.00 194 ASN A O 1
ATOM 1572 N N . MET A 1 195 ? 20.545 3.800 -25.412 1.00 73.81 195 MET A N 1
ATOM 1573 C CA . MET A 1 195 ? 21.588 3.416 -26.382 1.00 73.81 195 MET A CA 1
ATOM 1574 C C . MET A 1 195 ? 22.156 4.615 -27.154 1.00 73.81 195 MET A C 1
ATOM 1576 O O . MET A 1 195 ? 23.339 4.616 -27.481 1.00 73.81 195 MET A O 1
ATOM 1580 N N . ASP A 1 196 ? 21.342 5.651 -27.354 1.00 81.25 196 ASP A N 1
ATOM 1581 C CA . ASP A 1 196 ? 21.723 6.892 -28.035 1.00 81.25 196 ASP A CA 1
ATOM 1582 C C . ASP A 1 196 ? 22.495 7.871 -27.128 1.00 81.25 196 ASP A C 1
ATOM 1584 O O . ASP A 1 196 ? 22.816 8.985 -27.530 1.00 81.25 196 ASP A O 1
ATOM 1588 N N . GLY A 1 197 ? 22.791 7.481 -25.882 1.00 80.50 197 GLY A N 1
ATOM 1589 C CA . GLY A 1 197 ? 23.477 8.329 -24.905 1.00 80.50 197 GLY A CA 1
ATOM 1590 C C . GLY A 1 197 ? 22.576 9.359 -24.217 1.00 80.50 197 GLY A C 1
ATOM 1591 O O . GLY A 1 197 ? 23.051 10.090 -23.349 1.00 80.50 197 GLY A O 1
ATOM 1592 N N . GLU A 1 198 ? 21.286 9.411 -24.557 1.00 85.81 198 GLU A N 1
ATOM 1593 C CA . GLU A 1 198 ? 20.329 10.319 -23.923 1.00 85.81 198 GLU A CA 1
ATOM 1594 C C . GLU A 1 198 ? 19.908 9.832 -22.534 1.00 85.81 198 GLU A C 1
ATOM 1596 O O . GLU A 1 198 ? 19.564 8.663 -22.326 1.00 85.81 198 GLU A O 1
ATOM 1601 N N . GLU A 1 199 ? 19.913 10.752 -21.571 1.00 87.88 199 GLU A N 1
ATOM 1602 C CA . GLU A 1 199 ? 19.445 10.503 -20.214 1.00 87.88 199 GLU A CA 1
ATOM 1603 C C . GLU A 1 199 ? 17.911 10.552 -20.170 1.00 87.88 199 GLU A C 1
ATOM 1605 O O . GLU A 1 199 ? 17.290 11.559 -20.509 1.00 87.88 199 GLU A O 1
ATOM 1610 N N . SER A 1 200 ? 17.286 9.468 -19.716 1.00 88.38 200 SER A N 1
ATOM 1611 C CA . SER A 1 200 ? 15.845 9.382 -19.490 1.00 88.38 200 SER A CA 1
ATOM 1612 C C . SER A 1 200 ? 15.543 9.083 -18.023 1.00 88.38 200 SER A C 1
ATOM 1614 O O . SER A 1 200 ? 16.277 8.365 -17.343 1.00 88.38 200 SER A O 1
ATOM 1616 N N . SER A 1 201 ? 14.465 9.663 -17.494 1.00 92.56 201 SER A N 1
ATOM 1617 C CA . SER A 1 201 ? 14.053 9.430 -16.107 1.00 92.56 201 SER A CA 1
ATOM 1618 C C . SER A 1 201 ? 13.197 8.174 -16.001 1.00 92.56 201 SER A C 1
ATOM 1620 O O . SER A 1 201 ? 12.264 7.997 -16.781 1.00 92.56 201 SER A O 1
ATOM 1622 N N . TYR A 1 202 ? 13.421 7.349 -14.975 1.00 94.56 202 TYR A N 1
ATOM 1623 C CA . TYR A 1 202 ? 12.517 6.233 -14.680 1.00 94.56 202 TYR A CA 1
ATOM 1624 C C . TYR A 1 202 ? 11.093 6.701 -14.390 1.00 94.56 202 TYR A C 1
ATOM 1626 O O . TYR A 1 202 ? 10.151 5.952 -14.646 1.00 94.56 202 TYR A O 1
ATOM 1634 N N . PHE A 1 203 ? 10.923 7.935 -13.915 1.00 95.06 203 PHE A N 1
ATOM 1635 C CA . PHE A 1 203 ? 9.630 8.486 -13.532 1.00 95.06 203 PHE A CA 1
ATOM 1636 C C . PHE A 1 203 ? 8.619 8.431 -14.683 1.00 95.06 203 PHE A C 1
ATOM 1638 O O . PHE A 1 203 ? 7.475 8.038 -14.480 1.00 95.06 203 PHE A O 1
ATOM 1645 N N . THR A 1 204 ? 9.060 8.741 -15.904 1.00 94.06 204 THR A N 1
ATOM 1646 C CA . THR A 1 204 ? 8.217 8.735 -17.108 1.00 94.06 204 THR A CA 1
ATOM 1647 C C . THR A 1 204 ? 8.049 7.347 -17.730 1.00 94.06 204 THR A C 1
ATOM 1649 O O . THR A 1 204 ? 7.318 7.205 -18.702 1.00 94.06 204 THR A O 1
ATOM 1652 N N . THR A 1 205 ? 8.728 6.321 -17.204 1.00 94.69 205 THR A N 1
ATOM 1653 C CA . THR A 1 205 ? 8.664 4.936 -17.718 1.00 94.69 205 THR A CA 1
ATOM 1654 C C . THR A 1 205 ? 7.668 4.049 -16.968 1.00 94.69 205 THR A C 1
ATOM 1656 O O . THR A 1 205 ? 7.484 2.883 -17.325 1.00 94.69 205 THR A O 1
ATOM 1659 N N . TRP A 1 206 ? 7.071 4.559 -15.891 1.00 97.62 206 TRP A N 1
ATOM 1660 C CA . TRP A 1 206 ? 6.009 3.871 -15.164 1.00 97.62 206 TRP A CA 1
ATOM 1661 C C . TRP A 1 206 ? 4.688 4.013 -15.927 1.00 97.62 206 TRP A C 1
ATOM 1663 O O . TRP A 1 206 ? 4.358 5.143 -16.292 1.00 97.62 206 TRP A O 1
ATOM 1673 N N . PRO A 1 207 ? 3.922 2.927 -16.167 1.00 98.06 207 PRO A N 1
ATOM 1674 C CA . PRO A 1 207 ? 2.666 3.037 -16.912 1.00 98.06 207 PRO A CA 1
ATOM 1675 C C . PRO A 1 207 ? 1.656 3.954 -16.215 1.00 98.06 207 PRO A C 1
ATOM 1677 O O . PRO A 1 207 ? 0.969 4.726 -16.882 1.00 98.06 207 PRO A O 1
ATOM 1680 N N . ILE A 1 208 ? 1.636 3.920 -14.878 1.00 98.38 208 ILE A N 1
ATOM 1681 C CA . ILE A 1 208 ? 0.944 4.896 -14.033 1.00 98.38 208 ILE A CA 1
ATOM 1682 C C . ILE A 1 208 ? 1.981 5.600 -13.136 1.00 98.38 208 ILE A C 1
ATOM 1684 O O . ILE A 1 208 ? 2.717 4.913 -12.415 1.00 98.38 208 ILE A O 1
ATOM 1688 N N . PRO A 1 209 ? 2.052 6.943 -13.127 1.00 98.00 209 PRO A N 1
ATOM 1689 C CA . PRO A 1 209 ? 3.057 7.691 -12.371 1.00 98.00 209 PRO A CA 1
ATOM 1690 C C . PRO A 1 209 ? 3.074 7.400 -10.862 1.00 98.00 209 PRO A C 1
ATOM 1692 O O . PRO A 1 209 ? 2.032 7.346 -10.204 1.00 98.00 209 PRO A O 1
ATOM 1695 N N . LEU A 1 210 ? 4.283 7.287 -10.298 1.00 97.94 210 LEU A N 1
ATOM 1696 C CA . LEU A 1 210 ? 4.524 7.052 -8.870 1.00 97.94 210 LEU A CA 1
ATOM 1697 C C . LEU A 1 210 ? 5.114 8.301 -8.202 1.00 97.94 210 LEU A C 1
ATOM 1699 O O . LEU A 1 210 ? 6.237 8.704 -8.506 1.00 97.94 210 LEU A O 1
ATOM 1703 N N . TYR A 1 211 ? 4.399 8.892 -7.246 1.00 96.00 211 TYR A N 1
ATOM 1704 C CA . TYR A 1 211 ? 4.869 10.045 -6.476 1.00 96.00 211 TYR A CA 1
ATOM 1705 C C . TYR A 1 211 ? 5.167 9.660 -5.031 1.00 96.00 211 TYR A C 1
ATOM 1707 O O . TYR A 1 211 ? 4.316 9.088 -4.367 1.00 96.00 211 TYR A O 1
ATOM 1715 N N . THR A 1 212 ? 6.332 10.013 -4.492 1.00 95.12 212 THR A N 1
ATOM 1716 C CA . THR A 1 212 ? 6.636 9.799 -3.068 1.00 95.12 212 THR A CA 1
ATOM 1717 C C . THR A 1 212 ? 6.246 11.009 -2.230 1.00 95.12 212 THR A C 1
ATOM 1719 O O . THR A 1 212 ? 6.504 12.147 -2.628 1.00 95.12 212 THR A O 1
ATOM 1722 N N . SER A 1 213 ? 5.731 10.779 -1.025 1.00 93.25 213 SER A N 1
ATOM 1723 C CA . SER A 1 213 ? 5.521 11.816 -0.020 1.00 93.25 213 SER A CA 1
ATOM 1724 C C . SER A 1 213 ? 6.034 11.396 1.349 1.00 93.25 213 SER A C 1
ATOM 1726 O O . SER A 1 213 ? 5.682 10.344 1.888 1.00 93.25 213 SER A O 1
ATOM 1728 N N . LYS A 1 214 ? 6.841 12.278 1.941 1.00 92.25 214 LYS A N 1
ATOM 1729 C CA . LYS A 1 214 ? 7.329 12.120 3.304 1.00 92.25 214 LYS A CA 1
ATOM 1730 C C . LYS A 1 214 ? 6.260 12.540 4.304 1.00 92.25 214 LYS A C 1
ATOM 1732 O O . LYS A 1 214 ? 6.065 13.736 4.498 1.00 92.25 214 LYS A O 1
ATOM 1737 N N . GLN A 1 215 ? 5.631 11.581 4.977 1.00 91.56 215 GLN A N 1
ATOM 1738 C CA . GLN A 1 215 ? 4.689 11.842 6.073 1.00 91.56 215 GLN A CA 1
ATOM 1739 C C . GLN A 1 215 ? 4.929 10.855 7.213 1.00 91.56 215 GLN A C 1
ATOM 1741 O O . GLN A 1 215 ? 5.035 9.651 6.983 1.00 91.56 215 GLN A O 1
ATOM 1746 N N . ASP A 1 216 ? 4.987 11.346 8.451 1.00 90.94 216 ASP A N 1
ATOM 1747 C CA . ASP A 1 216 ? 4.933 10.479 9.627 1.00 90.94 216 ASP A CA 1
ATOM 1748 C C . ASP A 1 216 ? 3.486 10.344 10.094 1.00 90.94 216 ASP A C 1
ATOM 1750 O O . ASP A 1 216 ? 2.942 11.260 10.707 1.00 90.94 216 ASP A O 1
ATOM 1754 N N . LEU A 1 217 ? 2.871 9.195 9.810 1.00 89.06 217 LEU A N 1
ATOM 1755 C CA . LEU A 1 217 ? 1.486 8.901 10.190 1.00 89.06 217 LEU A CA 1
ATOM 1756 C C . LEU A 1 217 ? 1.271 8.848 11.711 1.00 89.06 217 LEU A C 1
ATOM 1758 O O . LEU A 1 217 ? 0.127 8.887 12.162 1.00 89.06 217 LEU A O 1
ATOM 1762 N N . LYS A 1 218 ? 2.343 8.753 12.511 1.00 86.94 218 LYS A N 1
ATOM 1763 C CA . LYS A 1 218 ? 2.252 8.827 13.977 1.00 86.94 218 LYS A CA 1
ATOM 1764 C C . LYS A 1 218 ? 2.052 10.252 14.479 1.00 86.94 218 LYS A C 1
ATOM 1766 O O . LYS A 1 218 ? 1.567 10.428 15.593 1.00 86.94 218 LYS A O 1
ATOM 1771 N N . ASP A 1 219 ? 2.441 11.247 13.687 1.00 85.69 219 ASP A N 1
ATOM 1772 C CA . ASP A 1 219 ? 2.297 12.652 14.037 1.00 85.69 219 ASP A CA 1
ATOM 1773 C C . ASP A 1 219 ? 0.919 13.160 13.594 1.00 85.69 219 ASP A C 1
ATOM 1775 O O . ASP A 1 219 ? 0.594 13.215 12.405 1.00 85.69 219 ASP A O 1
ATOM 1779 N N . SER A 1 220 ? 0.102 13.564 14.565 1.00 76.19 220 SER A N 1
ATOM 1780 C CA . SER A 1 220 ? -1.234 14.114 14.326 1.00 76.19 220 SER A CA 1
ATOM 1781 C C . SER A 1 220 ? -1.231 15.350 13.420 1.00 76.19 220 SER A C 1
ATOM 1783 O O . SER A 1 220 ? -2.201 15.582 12.698 1.00 76.19 220 SER A O 1
ATOM 1785 N N . CYS A 1 221 ? -0.152 16.142 13.418 1.00 75.19 221 CYS A N 1
ATOM 1786 C CA . CYS A 1 221 ? -0.038 17.312 12.549 1.00 75.19 221 CYS A CA 1
ATOM 1787 C C . CYS A 1 221 ? 0.016 16.916 11.068 1.00 75.19 221 CYS A C 1
ATOM 1789 O O . CYS A 1 221 ? -0.557 17.615 10.228 1.00 75.19 221 CYS A O 1
ATOM 1791 N N . ASN A 1 222 ? 0.629 15.774 10.746 1.00 79.50 222 ASN A N 1
ATOM 1792 C CA . ASN A 1 222 ? 0.732 15.292 9.369 1.00 79.50 222 ASN A CA 1
ATOM 1793 C C . ASN A 1 222 ? -0.615 14.832 8.815 1.00 79.50 222 ASN A C 1
ATOM 1795 O O . ASN A 1 222 ? -0.858 14.989 7.626 1.00 79.50 222 ASN A O 1
ATOM 1799 N N . GLN A 1 223 ? -1.537 14.353 9.654 1.00 78.75 223 GLN A N 1
ATOM 1800 C CA . GLN A 1 223 ? -2.884 14.000 9.191 1.00 78.75 223 GLN A CA 1
ATOM 1801 C C . GLN A 1 223 ? -3.623 15.224 8.647 1.00 78.75 223 GLN A C 1
ATOM 1803 O O . GLN A 1 223 ? -4.153 15.191 7.541 1.00 78.75 223 GLN A O 1
ATOM 1808 N N . ARG A 1 224 ? -3.561 16.348 9.375 1.00 81.81 224 ARG A N 1
ATOM 1809 C CA . ARG A 1 224 ? -4.130 17.627 8.918 1.00 81.81 224 ARG A CA 1
ATOM 1810 C C . ARG A 1 224 ? -3.468 18.111 7.631 1.00 81.81 224 ARG A C 1
ATOM 1812 O O . ARG A 1 224 ? -4.141 18.653 6.756 1.00 81.81 224 ARG A O 1
ATOM 1819 N N . GLN A 1 225 ? -2.154 17.918 7.504 1.00 84.19 225 GLN A N 1
ATOM 1820 C CA . GLN A 1 225 ? -1.436 18.245 6.274 1.00 84.19 225 GLN A CA 1
ATOM 1821 C C . GLN A 1 225 ? -1.879 17.354 5.112 1.00 84.19 225 GLN A C 1
ATOM 1823 O O . GLN A 1 225 ? -2.145 17.879 4.038 1.00 84.19 225 GLN A O 1
ATOM 1828 N N . MET A 1 226 ? -2.024 16.045 5.313 1.00 86.50 226 MET A N 1
ATOM 1829 C CA . MET A 1 226 ? -2.511 15.130 4.282 1.00 86.50 226 MET A CA 1
ATOM 1830 C C . MET A 1 226 ? -3.929 15.487 3.833 1.00 86.50 226 MET A C 1
ATOM 1832 O O . MET A 1 226 ? -4.160 15.562 2.631 1.00 86.50 226 MET A O 1
ATOM 1836 N N . THR A 1 227 ? -4.846 15.816 4.748 1.00 85.75 227 THR A N 1
ATOM 1837 C CA . THR A 1 227 ? -6.170 16.362 4.389 1.00 85.75 227 THR A CA 1
ATOM 1838 C C . THR A 1 227 ? -6.036 17.602 3.516 1.00 85.75 227 THR A C 1
ATOM 1840 O O . THR A 1 227 ? -6.561 17.654 2.408 1.00 85.75 227 THR A O 1
ATOM 1843 N N . LYS A 1 228 ? -5.239 18.579 3.952 1.00 85.81 228 LYS A N 1
ATOM 1844 C CA . LYS A 1 228 ? -5.059 19.837 3.219 1.00 85.81 228 LYS A CA 1
ATOM 1845 C C . LYS A 1 228 ? -4.379 19.674 1.854 1.00 85.81 228 LYS A C 1
ATOM 1847 O O . LYS A 1 228 ? -4.646 20.461 0.948 1.00 85.81 228 LYS A O 1
ATOM 1852 N N . HIS A 1 229 ? -3.434 18.747 1.725 1.00 84.31 229 HIS A N 1
ATOM 1853 C CA . HIS A 1 229 ? -2.550 18.651 0.561 1.00 84.31 229 HIS A CA 1
ATOM 1854 C C . HIS A 1 229 ? -2.918 17.536 -0.411 1.00 84.31 229 HIS A C 1
ATOM 1856 O O . HIS A 1 229 ? -2.568 17.657 -1.582 1.00 84.31 229 HIS A O 1
ATOM 1862 N N . PHE A 1 230 ? -3.603 16.493 0.053 1.00 87.31 230 PHE A N 1
ATOM 1863 C CA . PHE A 1 230 ? -4.073 15.386 -0.774 1.00 87.31 230 PHE A CA 1
ATOM 1864 C C . PHE A 1 230 ? -5.583 15.445 -0.906 1.00 87.31 230 PHE A C 1
ATOM 1866 O O . PHE A 1 230 ? -6.074 15.839 -1.956 1.00 87.31 230 PHE A O 1
ATOM 1873 N N . PHE A 1 231 ? -6.308 15.138 0.166 1.00 89.25 231 PHE A N 1
ATOM 1874 C CA . PHE A 1 231 ? -7.748 14.904 0.089 1.00 89.25 231 PHE A CA 1
ATOM 1875 C C . PHE A 1 231 ? -8.538 16.126 -0.401 1.00 89.25 231 PHE A C 1
ATOM 1877 O O . PHE A 1 231 ? -9.455 15.972 -1.191 1.00 89.25 231 PHE A O 1
ATOM 1884 N N . ASN A 1 232 ? -8.130 17.343 -0.030 1.00 89.44 232 ASN A N 1
ATOM 1885 C CA . ASN A 1 232 ? -8.810 18.572 -0.459 1.00 89.44 232 ASN A CA 1
ATOM 1886 C C . ASN A 1 232 ? -8.350 19.114 -1.825 1.00 89.44 232 ASN A C 1
ATOM 1888 O O . ASN A 1 232 ? -8.856 20.144 -2.262 1.00 89.44 232 ASN A O 1
ATOM 1892 N N . LYS A 1 233 ? -7.317 18.527 -2.439 1.00 89.88 233 LYS A N 1
ATOM 1893 C CA . LYS A 1 233 ? -6.691 19.047 -3.672 1.00 89.88 233 LYS A CA 1
ATOM 1894 C C . LYS A 1 233 ? -6.714 18.078 -4.839 1.00 89.88 233 LYS A C 1
ATOM 1896 O O . LYS A 1 233 ? -6.401 18.480 -5.954 1.00 89.88 233 LYS A O 1
ATOM 1901 N N . ILE A 1 234 ? -6.931 16.802 -4.561 1.00 91.94 234 ILE A N 1
ATOM 1902 C CA . ILE A 1 234 ? -7.084 15.797 -5.594 1.00 91.94 234 ILE A CA 1
ATOM 1903 C C . ILE A 1 234 ? -8.484 15.978 -6.163 1.00 91.94 234 ILE A C 1
ATOM 1905 O O . ILE A 1 234 ? -9.468 15.835 -5.443 1.00 91.94 234 ILE A O 1
ATOM 1909 N N . ASP A 1 235 ? -8.540 16.289 -7.450 1.00 85.75 235 ASP A N 1
ATOM 1910 C CA . ASP A 1 235 ? -9.774 16.234 -8.212 1.00 85.75 235 ASP A CA 1
ATOM 1911 C C . ASP A 1 235 ? -10.033 14.764 -8.579 1.00 85.75 235 ASP A C 1
ATOM 1913 O O . ASP A 1 235 ? -9.156 14.096 -9.131 1.00 85.75 235 ASP A O 1
ATOM 1917 N N . GLY A 1 236 ? -11.218 14.251 -8.247 1.00 89.25 236 GLY A N 1
ATOM 1918 C CA . GLY A 1 236 ? -11.631 12.883 -8.567 1.00 89.25 236 GLY A CA 1
ATOM 1919 C C . GLY A 1 236 ? -11.552 11.887 -7.402 1.00 89.25 236 GLY A C 1
ATOM 1920 O O . GLY A 1 236 ? -11.194 12.241 -6.275 1.00 89.25 236 GLY A O 1
ATOM 1921 N N . PRO A 1 237 ? -11.936 10.624 -7.653 1.00 92.94 237 PRO A N 1
ATOM 1922 C CA . PRO A 1 237 ? -12.082 9.628 -6.604 1.00 92.94 237 PRO A CA 1
ATOM 1923 C C . PRO A 1 237 ? -10.731 9.168 -6.042 1.00 92.94 237 PRO A C 1
ATOM 1925 O O . PRO A 1 237 ? -9.741 8.980 -6.755 1.00 92.94 237 PRO A O 1
ATOM 1928 N N . ILE A 1 238 ? -10.703 8.938 -4.729 1.00 95.19 238 ILE A N 1
ATOM 1929 C CA . ILE A 1 238 ? -9.506 8.502 -4.006 1.00 95.19 238 ILE A CA 1
ATOM 1930 C C . ILE A 1 238 ? -9.646 7.043 -3.582 1.00 95.19 238 ILE A C 1
ATOM 1932 O O . ILE A 1 238 ? -10.697 6.613 -3.104 1.00 95.19 238 ILE A O 1
ATOM 1936 N N . ILE A 1 239 ? -8.543 6.307 -3.703 1.00 96.44 239 ILE A N 1
ATOM 1937 C CA . ILE A 1 239 ? -8.356 4.984 -3.113 1.00 96.44 239 ILE A CA 1
ATOM 1938 C C . ILE A 1 239 ? -7.290 5.071 -2.029 1.00 96.44 239 ILE A C 1
ATOM 1940 O O . ILE A 1 239 ? -6.218 5.625 -2.269 1.00 96.44 239 ILE A O 1
ATOM 1944 N N . ILE A 1 240 ? -7.534 4.471 -0.866 1.00 97.44 240 ILE A N 1
ATOM 1945 C CA . ILE A 1 240 ? -6.503 4.281 0.160 1.00 97.44 240 ILE A CA 1
ATOM 1946 C C . ILE A 1 240 ? -6.113 2.804 0.236 1.00 97.44 240 ILE A C 1
ATOM 1948 O O . ILE A 1 240 ? -6.950 1.930 0.467 1.00 97.44 240 ILE A O 1
ATOM 1952 N N . LEU A 1 241 ? -4.814 2.540 0.115 1.00 98.12 241 LEU A N 1
ATOM 1953 C CA . LEU A 1 241 ? -4.192 1.244 0.357 1.00 98.12 241 LEU A CA 1
ATOM 1954 C C . LEU A 1 241 ? -3.348 1.320 1.626 1.00 98.12 241 LEU A C 1
ATOM 1956 O O . LEU A 1 241 ? -2.589 2.263 1.839 1.00 98.12 241 LEU A O 1
ATOM 1960 N N . ALA A 1 242 ? -3.498 0.325 2.487 1.00 95.94 242 ALA A N 1
ATOM 1961 C CA . ALA A 1 242 ? -2.971 0.344 3.840 1.00 95.94 242 ALA A CA 1
ATOM 1962 C C . ALA A 1 242 ? -2.434 -1.042 4.223 1.00 95.94 242 ALA A C 1
ATOM 1964 O O . ALA A 1 242 ? -3.002 -1.758 5.053 1.00 95.94 242 ALA A O 1
ATOM 1965 N N . VAL A 1 243 ? -1.326 -1.437 3.596 1.00 93.50 243 VAL A N 1
ATOM 1966 C CA . VAL A 1 243 ? -0.655 -2.722 3.837 1.00 93.50 243 VAL A CA 1
ATOM 1967 C C . VAL A 1 243 ? 0.526 -2.513 4.785 1.00 93.50 243 VAL A C 1
ATOM 1969 O O . VAL A 1 243 ? 1.211 -1.501 4.733 1.00 93.50 243 VAL A O 1
ATOM 1972 N N . HIS A 1 244 ? 0.760 -3.457 5.698 1.00 89.00 244 HIS A N 1
ATOM 1973 C CA . HIS A 1 244 ? 1.848 -3.390 6.690 1.00 89.00 244 HIS A CA 1
ATOM 1974 C C . HIS A 1 244 ? 1.743 -2.289 7.749 1.00 89.00 244 HIS A C 1
ATOM 1976 O O . HIS A 1 244 ? 2.715 -2.031 8.472 1.00 89.00 244 HIS A O 1
ATOM 1982 N N . LEU A 1 245 ? 0.564 -1.700 7.942 1.00 89.81 245 LEU A N 1
ATOM 1983 C CA . LEU A 1 245 ? 0.364 -0.790 9.063 1.00 89.81 245 LEU A CA 1
ATOM 1984 C C . LEU A 1 245 ? 0.484 -1.544 10.393 1.00 89.81 245 LEU A C 1
ATOM 1986 O O . LEU A 1 245 ? -0.213 -2.527 10.667 1.00 89.81 245 LEU A O 1
ATOM 1990 N N . CYS A 1 246 ? 1.412 -1.070 11.223 1.00 88.12 246 CYS A N 1
ATOM 1991 C CA . CYS A 1 246 ? 1.707 -1.657 12.521 1.00 88.12 246 CYS A CA 1
ATOM 1992 C C . CYS A 1 246 ? 0.845 -1.030 13.621 1.00 88.12 246 CYS A C 1
ATOM 1994 O O . CYS A 1 246 ? 0.902 0.187 13.818 1.00 88.12 246 CYS A O 1
ATOM 1996 N N . GLY A 1 247 ? 0.160 -1.858 14.414 1.00 90.12 247 GLY A N 1
ATOM 1997 C CA . GLY A 1 247 ? -0.518 -1.425 15.635 1.00 90.12 247 GLY A CA 1
ATOM 1998 C C . GLY A 1 247 ? -1.446 -0.238 15.388 1.00 90.12 247 GLY A C 1
ATOM 1999 O O . GLY A 1 247 ? -2.245 -0.254 14.463 1.00 90.12 247 GLY A O 1
ATOM 2000 N N . THR A 1 248 ? -1.291 0.832 16.166 1.00 93.94 248 THR A N 1
ATOM 2001 C CA . THR A 1 248 ? -2.163 2.019 16.115 1.00 93.94 248 THR A CA 1
ATOM 2002 C C . THR A 1 248 ? -2.112 2.811 14.804 1.00 93.94 248 THR A C 1
ATOM 2004 O O . THR A 1 248 ? -2.947 3.689 14.601 1.00 93.94 248 THR A O 1
ATOM 2007 N N . LEU A 1 249 ? -1.191 2.502 13.883 1.00 94.00 249 LEU A N 1
ATOM 2008 C CA . LEU A 1 249 ? -1.198 3.101 12.546 1.00 94.00 249 LEU A CA 1
ATOM 2009 C C . LEU A 1 249 ? -2.436 2.704 11.729 1.00 94.00 249 LEU A C 1
ATOM 2011 O O . LEU A 1 249 ? -2.871 3.481 10.886 1.00 94.00 249 LEU A O 1
ATOM 2015 N N . THR A 1 250 ? -3.024 1.532 11.978 1.00 94.56 250 THR A N 1
ATOM 2016 C CA . THR A 1 250 ? -4.246 1.101 11.279 1.00 94.56 250 THR A CA 1
ATOM 2017 C C . THR A 1 250 ? -5.445 1.953 11.691 1.00 94.56 250 THR A C 1
ATOM 2019 O O . THR A 1 250 ? -6.233 2.325 10.830 1.00 94.56 250 THR A O 1
ATOM 2022 N N . LEU A 1 251 ? -5.529 2.349 12.971 1.00 95.25 251 LEU A N 1
ATOM 2023 C CA . LEU A 1 251 ? -6.544 3.290 13.466 1.00 95.25 251 LEU A CA 1
ATOM 2024 C C . LEU A 1 251 ? -6.465 4.609 12.694 1.00 95.25 251 LEU A C 1
ATOM 2026 O O . LEU A 1 251 ? -7.475 5.157 12.279 1.00 95.25 251 LEU A O 1
ATOM 2030 N N . LYS A 1 252 ? -5.241 5.074 12.422 1.00 94.38 252 LYS A N 1
ATOM 2031 C CA . LYS A 1 252 ? -5.012 6.301 11.659 1.00 94.38 252 LYS A CA 1
ATOM 2032 C C . LYS A 1 252 ? -5.417 6.202 10.194 1.00 94.38 252 LYS A C 1
ATOM 2034 O O . LYS A 1 252 ? -5.877 7.197 9.647 1.00 94.38 252 LYS A O 1
ATOM 2039 N N . ALA A 1 253 ? -5.255 5.041 9.569 1.00 94.81 253 ALA A N 1
ATOM 2040 C CA . ALA A 1 253 ? -5.750 4.826 8.214 1.00 94.81 253 ALA A CA 1
ATOM 2041 C C . ALA A 1 253 ? -7.285 4.808 8.165 1.00 94.81 253 ALA A C 1
ATOM 2043 O O . ALA A 1 253 ? -7.855 5.406 7.259 1.00 94.81 253 ALA A O 1
ATOM 2044 N N . ILE A 1 254 ? -7.940 4.202 9.161 1.00 95.06 254 ILE A N 1
ATOM 2045 C CA . ILE A 1 254 ? -9.406 4.229 9.289 1.00 95.06 254 ILE A CA 1
ATOM 2046 C C . ILE A 1 254 ? -9.900 5.659 9.518 1.00 95.06 254 ILE A C 1
ATOM 2048 O O . ILE A 1 254 ? -10.808 6.094 8.823 1.00 95.06 254 ILE A O 1
ATOM 2052 N N . ASP A 1 255 ? -9.256 6.430 10.402 1.00 93.31 255 ASP A N 1
ATOM 2053 C CA . ASP A 1 255 ? -9.582 7.850 10.590 1.00 93.31 255 ASP A CA 1
ATOM 2054 C C . ASP A 1 255 ? -9.482 8.626 9.263 1.00 93.31 255 ASP A C 1
ATOM 2056 O O . ASP A 1 255 ? -10.313 9.487 8.982 1.00 93.31 255 ASP A O 1
ATOM 2060 N N . MET A 1 256 ? -8.472 8.347 8.431 1.00 92.81 256 MET A N 1
ATOM 2061 C CA . MET A 1 256 ? -8.345 8.984 7.115 1.00 92.81 256 MET A CA 1
ATOM 2062 C C . MET A 1 256 ? -9.457 8.565 6.159 1.00 92.81 256 MET A C 1
ATOM 2064 O O . MET A 1 256 ? -9.945 9.412 5.421 1.00 92.81 256 MET A O 1
ATOM 2068 N N . PHE A 1 257 ? -9.866 7.300 6.170 1.00 94.12 257 PHE A N 1
ATOM 2069 C CA . PHE A 1 257 ? -10.994 6.843 5.370 1.00 94.12 257 PHE A CA 1
ATOM 2070 C C . PHE A 1 257 ? -12.305 7.503 5.824 1.00 94.12 257 PHE A C 1
ATOM 2072 O O . PHE A 1 257 ? -12.929 8.200 5.036 1.00 94.12 257 PHE A O 1
ATOM 2079 N N . ASN A 1 258 ? -12.660 7.386 7.107 1.00 93.38 258 ASN A N 1
ATOM 2080 C CA . ASN A 1 258 ? -13.935 7.873 7.645 1.00 93.38 258 ASN A CA 1
ATOM 2081 C C . ASN A 1 258 ? -14.118 9.395 7.492 1.00 93.38 258 ASN A C 1
ATOM 2083 O O . ASN A 1 258 ? -15.237 9.877 7.366 1.00 93.38 258 ASN A O 1
ATOM 2087 N N . ASN A 1 259 ? -13.030 10.173 7.545 1.00 91.75 259 ASN A N 1
ATOM 2088 C CA . ASN A 1 259 ? -13.102 11.639 7.550 1.00 91.75 259 ASN A CA 1
ATOM 2089 C C . ASN A 1 259 ? -12.863 12.290 6.178 1.00 91.75 259 ASN A C 1
ATOM 2091 O O . ASN A 1 259 ? -12.787 13.517 6.102 1.00 91.75 259 ASN A O 1
ATOM 2095 N N . ASN A 1 260 ? -12.674 11.517 5.105 1.00 91.12 260 ASN A N 1
ATOM 2096 C CA . ASN A 1 260 ? -12.413 12.061 3.771 1.00 91.12 260 ASN A CA 1
ATOM 2097 C C . ASN A 1 260 ? -13.256 11.328 2.719 1.00 91.12 260 ASN A C 1
ATOM 2099 O O . ASN A 1 260 ? -13.714 10.213 2.933 1.00 91.12 260 ASN A O 1
ATOM 2103 N N . GLN A 1 261 ? -13.447 11.946 1.553 1.00 88.38 261 GLN A N 1
ATOM 2104 C CA . GLN A 1 261 ? -14.184 11.331 0.446 1.00 88.38 261 GLN A CA 1
ATOM 2105 C C . GLN A 1 261 ? -13.309 10.282 -0.253 1.00 88.38 261 GLN A C 1
ATOM 2107 O O . GLN A 1 261 ? -12.590 10.575 -1.208 1.00 88.38 261 GLN A O 1
ATOM 2112 N N . VAL A 1 262 ? -13.327 9.058 0.268 1.00 92.06 262 VAL A N 1
ATOM 2113 C CA . VAL A 1 262 ? -12.559 7.921 -0.249 1.00 92.06 262 VAL A CA 1
ATOM 2114 C C . VAL A 1 262 ? -13.530 6.878 -0.786 1.00 92.06 262 VAL A C 1
ATOM 2116 O O . VAL A 1 262 ? -14.418 6.426 -0.073 1.00 92.06 262 VAL A O 1
ATOM 2119 N N . LYS A 1 263 ? -13.354 6.484 -2.049 1.00 91.38 263 LYS A N 1
ATOM 2120 C CA . LYS A 1 263 ? -14.272 5.580 -2.761 1.00 91.38 263 LYS A CA 1
ATOM 2121 C C . LYS A 1 263 ? -13.944 4.102 -2.516 1.00 91.38 263 LYS A C 1
ATOM 2123 O O . LYS A 1 263 ? -14.830 3.251 -2.511 1.00 91.38 263 LYS A O 1
ATOM 2128 N N . LEU A 1 264 ? -12.668 3.793 -2.272 1.00 92.88 264 LEU A N 1
ATOM 2129 C CA . LEU A 1 264 ? -12.206 2.440 -1.950 1.00 92.88 264 LEU A CA 1
ATOM 2130 C C . LEU A 1 264 ? -11.140 2.462 -0.858 1.00 92.88 264 LEU A C 1
ATOM 2132 O O . LEU A 1 264 ? -10.204 3.266 -0.899 1.00 92.88 264 LEU A O 1
ATOM 2136 N N . PHE A 1 265 ? -11.244 1.524 0.081 1.00 95.31 265 PHE A N 1
ATOM 2137 C CA . PHE A 1 265 ? -10.264 1.333 1.142 1.00 95.31 265 PHE A CA 1
ATOM 2138 C C . PHE A 1 265 ? -9.881 -0.133 1.295 1.00 95.31 265 PHE A C 1
ATOM 2140 O O . PHE A 1 265 ? -10.730 -1.003 1.482 1.00 95.31 265 PHE A O 1
ATOM 2147 N N . ALA A 1 266 ? -8.578 -0.403 1.235 1.00 95.62 266 ALA A N 1
ATOM 2148 C CA . ALA A 1 266 ? -8.018 -1.728 1.452 1.00 95.62 266 ALA A CA 1
ATOM 2149 C C . ALA A 1 266 ? -7.016 -1.691 2.608 1.00 95.62 266 ALA A C 1
ATOM 2151 O O . ALA A 1 266 ? -5.933 -1.112 2.494 1.00 95.62 266 ALA A O 1
ATOM 2152 N N . LEU A 1 267 ? -7.358 -2.347 3.713 1.00 94.75 267 LEU A N 1
ATOM 2153 C CA . LEU A 1 267 ? -6.564 -2.407 4.931 1.00 94.75 267 LEU A CA 1
ATOM 2154 C C . LEU A 1 267 ? -6.096 -3.839 5.198 1.00 94.75 267 LEU A C 1
ATOM 2156 O O . LEU A 1 267 ? -6.891 -4.760 5.377 1.00 94.75 267 LEU A O 1
ATOM 2160 N N . LYS A 1 268 ? -4.777 -4.015 5.293 1.00 92.75 268 LYS A N 1
ATOM 2161 C CA . LYS A 1 268 ? -4.137 -5.272 5.692 1.00 92.75 268 LYS A CA 1
ATOM 2162 C C . LYS A 1 268 ? -3.193 -5.014 6.873 1.00 92.75 268 LYS A C 1
ATOM 2164 O O . LYS A 1 268 ? -2.004 -4.735 6.663 1.00 92.75 268 LYS A O 1
ATOM 2169 N N . PRO A 1 269 ? -3.697 -5.073 8.122 1.00 90.69 269 PRO A N 1
ATOM 2170 C CA . PRO A 1 269 ? -2.870 -4.869 9.305 1.00 90.69 269 PRO A CA 1
ATOM 2171 C C . PRO A 1 269 ? -1.808 -5.972 9.411 1.00 90.69 269 PRO A C 1
ATOM 2173 O O . PRO A 1 269 ? -2.018 -7.098 8.962 1.00 90.69 269 PRO A O 1
ATOM 2176 N N . CYS A 1 270 ? -0.655 -5.670 10.016 1.00 85.75 270 CYS A N 1
ATOM 2177 C CA . CYS A 1 270 ? 0.426 -6.660 10.161 1.00 85.75 270 CYS A CA 1
ATOM 2178 C C . CYS A 1 270 ? 0.890 -6.899 11.603 1.00 85.75 270 CYS A C 1
ATOM 2180 O O . CYS A 1 270 ? 1.555 -7.900 11.872 1.00 85.75 270 CYS A O 1
ATOM 2182 N N . CYS A 1 271 ? 0.575 -5.992 12.531 1.00 87.44 271 CYS A N 1
ATOM 2183 C CA . CYS A 1 271 ? 1.000 -6.084 13.926 1.00 87.44 271 CYS A CA 1
ATOM 2184 C C . CYS A 1 271 ? -0.121 -5.658 14.870 1.00 87.44 271 CYS A C 1
ATOM 2186 O O . CYS A 1 271 ? -0.834 -4.694 14.592 1.00 87.44 271 CYS A O 1
ATOM 2188 N N . LEU A 1 272 ? -0.188 -6.325 16.020 1.00 92.50 272 LEU A N 1
ATOM 2189 C CA . LEU A 1 272 ? -0.985 -5.882 17.158 1.00 92.50 272 LEU A CA 1
ATOM 2190 C C . LEU A 1 272 ? -0.395 -4.597 17.772 1.00 92.50 272 LEU A C 1
ATOM 2192 O O . LEU A 1 272 ? 0.820 -4.374 17.681 1.00 92.50 272 LEU A O 1
ATOM 2196 N N . PRO A 1 273 ? -1.213 -3.756 18.424 1.00 94.12 273 PRO A N 1
ATOM 2197 C CA . PRO A 1 273 ? -0.719 -2.636 19.221 1.00 94.12 273 PRO A CA 1
ATOM 2198 C C . PRO A 1 273 ? 0.203 -3.094 20.369 1.00 94.12 273 PRO A C 1
ATOM 2200 O O . PRO A 1 273 ? 0.104 -4.213 20.870 1.00 94.12 273 PRO A O 1
ATOM 2203 N N . GLN A 1 274 ? 1.118 -2.224 20.804 1.00 93.62 274 GLN A N 1
ATOM 2204 C CA . GLN A 1 274 ? 2.069 -2.542 21.880 1.00 93.62 274 GLN A CA 1
ATOM 2205 C C . GLN A 1 274 ? 1.407 -2.515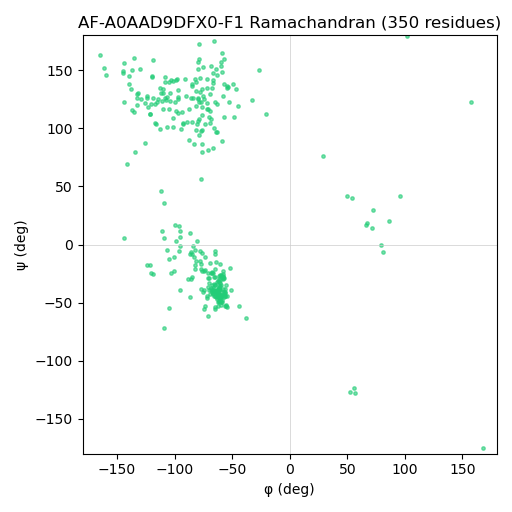 23.268 1.00 93.62 274 GLN A C 1
ATOM 2207 O O . GLN A 1 274 ? 0.481 -1.744 23.500 1.00 93.62 274 GLN A O 1
ATOM 2212 N N . MET A 1 275 ? 1.932 -3.278 24.234 1.00 95.31 275 MET A N 1
ATOM 2213 C CA . MET A 1 275 ? 1.396 -3.321 25.610 1.00 95.31 275 MET A CA 1
ATOM 2214 C C . MET A 1 275 ? 1.408 -1.985 26.361 1.00 95.31 275 MET A C 1
ATOM 2216 O O . MET A 1 275 ? 0.685 -1.847 27.341 1.00 95.31 275 MET A O 1
ATOM 2220 N N . VAL A 1 276 ? 2.169 -0.983 25.907 1.00 95.44 276 VAL A N 1
ATOM 2221 C CA . VAL A 1 276 ? 2.161 0.357 26.519 1.00 95.44 276 VAL A CA 1
ATOM 2222 C C . VAL A 1 276 ? 0.756 0.966 26.572 1.00 95.44 276 VAL A C 1
ATOM 2224 O O . VAL A 1 276 ? 0.430 1.629 27.548 1.00 95.44 276 VAL A O 1
ATOM 2227 N N . TYR A 1 277 ? -0.089 0.704 25.570 1.00 96.50 277 TYR A N 1
ATOM 2228 C CA . TYR A 1 277 ? -1.459 1.221 25.544 1.00 96.50 277 TYR A CA 1
ATOM 2229 C C . TYR A 1 277 ? -2.340 0.514 26.585 1.00 96.50 277 TYR A C 1
ATOM 2231 O O . TYR A 1 277 ? -3.000 1.164 27.390 1.00 96.50 277 TYR A O 1
ATOM 2239 N N . ALA A 1 278 ? -2.260 -0.818 26.651 1.00 96.69 278 ALA A N 1
ATOM 2240 C CA . ALA A 1 278 ? -2.963 -1.611 27.658 1.00 96.69 278 ALA A CA 1
ATOM 2241 C C . ALA A 1 278 ? -2.555 -1.242 29.093 1.00 96.69 278 ALA A C 1
ATOM 2243 O O . ALA A 1 278 ? -3.412 -1.077 29.954 1.00 96.69 278 ALA A O 1
ATOM 2244 N N . ASN A 1 279 ? -1.257 -1.057 29.344 1.00 97.06 279 ASN A N 1
ATOM 2245 C CA . ASN A 1 279 ? -0.738 -0.725 30.673 1.00 97.06 279 ASN A CA 1
ATOM 2246 C C . ASN A 1 279 ? -1.178 0.664 31.162 1.00 97.06 279 ASN A C 1
ATOM 2248 O O . ASN A 1 279 ? -1.205 0.899 32.366 1.00 97.06 279 ASN A O 1
ATOM 2252 N N . ARG A 1 280 ? -1.503 1.582 30.244 1.00 97.44 280 ARG A N 1
ATOM 2253 C CA . ARG A 1 280 ? -2.055 2.905 30.572 1.00 97.44 280 ARG A CA 1
ATOM 2254 C C . ARG A 1 280 ? -3.572 2.895 30.771 1.00 97.44 280 ARG A C 1
ATOM 2256 O O . ARG A 1 280 ? -4.110 3.903 31.212 1.00 97.44 280 ARG A O 1
ATOM 2263 N N . GLY A 1 281 ? -4.242 1.779 30.474 1.00 97.25 281 GLY A N 1
ATOM 2264 C CA . GLY A 1 281 ? -5.702 1.700 30.481 1.00 97.25 281 GLY A CA 1
ATOM 2265 C C . GLY A 1 281 ? -6.342 2.436 29.303 1.00 97.25 281 GLY A C 1
ATOM 2266 O O . GLY A 1 281 ? -7.442 2.958 29.444 1.00 97.25 281 GLY A O 1
ATOM 2267 N N . ASP A 1 282 ? -5.647 2.520 28.163 1.00 97.81 282 ASP A N 1
ATOM 2268 C CA . ASP A 1 282 ? -6.166 3.226 26.992 1.00 97.81 282 ASP A CA 1
ATOM 2269 C C . ASP A 1 282 ? -7.400 2.507 26.412 1.00 97.81 282 ASP A C 1
ATOM 2271 O O . ASP A 1 282 ? -7.434 1.277 26.299 1.00 97.81 282 ASP A O 1
ATOM 2275 N N . VAL A 1 283 ? -8.372 3.298 25.958 1.00 98.00 283 VAL A N 1
ATOM 2276 C CA . VAL A 1 283 ? -9.503 2.854 25.131 1.00 98.00 283 VAL A CA 1
ATOM 2277 C C . VAL A 1 283 ? -9.268 3.361 23.715 1.00 98.00 283 VAL A C 1
ATOM 2279 O O . VAL A 1 283 ? -9.015 4.552 23.507 1.00 98.00 283 VAL A O 1
ATOM 2282 N N . PHE A 1 284 ? -9.318 2.468 22.730 1.00 97.62 284 PHE A N 1
ATOM 2283 C CA . PHE A 1 284 ? -9.229 2.859 21.328 1.00 97.62 284 PHE A CA 1
ATOM 2284 C C . PHE A 1 284 ? -10.607 3.259 20.810 1.00 97.62 284 PHE A C 1
ATOM 2286 O O . PHE A 1 284 ? -11.594 2.585 21.085 1.00 97.62 284 PHE A O 1
ATOM 2293 N N . ARG A 1 285 ? -10.651 4.362 20.056 1.00 96.38 285 ARG A N 1
ATOM 2294 C CA . ARG A 1 285 ? -11.862 4.930 19.453 1.00 96.38 285 ARG A CA 1
ATOM 2295 C C . ARG A 1 285 ? -11.620 5.174 17.972 1.00 96.38 285 ARG A C 1
ATOM 2297 O O . ARG A 1 285 ? -10.642 5.842 17.638 1.00 96.38 285 ARG A O 1
ATOM 2304 N N . ILE A 1 286 ? -12.482 4.621 17.125 1.00 93.50 286 ILE A N 1
ATOM 2305 C CA . ILE A 1 286 ? -12.452 4.765 15.663 1.00 93.50 286 ILE A CA 1
ATOM 2306 C C . ILE A 1 286 ? -13.886 4.814 15.135 1.00 93.50 286 ILE A C 1
ATOM 2308 O O . ILE A 1 286 ? -14.678 3.910 15.392 1.00 93.50 286 ILE A O 1
ATOM 2312 N N . GLY A 1 287 ? -14.231 5.889 14.422 1.00 90.69 287 GLY A N 1
ATOM 2313 C CA . GLY A 1 287 ? -15.623 6.147 14.044 1.00 90.69 287 GLY A CA 1
ATOM 2314 C C . GLY A 1 287 ? -16.529 6.204 15.280 1.00 90.69 287 GLY A C 1
ATOM 2315 O O . GLY A 1 287 ? -16.227 6.917 16.237 1.00 90.69 287 GLY A O 1
ATOM 2316 N N . GLN A 1 288 ? -17.612 5.423 15.263 1.00 92.56 288 GLN A N 1
ATOM 2317 C CA . GLN A 1 288 ? -18.547 5.265 16.389 1.00 92.56 288 GLN A CA 1
ATOM 2318 C C . GLN A 1 288 ? -18.242 4.038 17.270 1.00 92.56 288 GLN A C 1
ATOM 2320 O O . GLN A 1 288 ? -19.022 3.710 18.160 1.00 92.56 288 GLN A O 1
ATOM 2325 N N . HIS A 1 289 ? -17.127 3.342 17.024 1.00 96.44 289 HIS A N 1
ATOM 2326 C CA . HIS A 1 289 ? -16.760 2.114 17.728 1.00 96.44 289 HIS A CA 1
ATOM 2327 C C . HIS A 1 289 ? -15.643 2.360 18.747 1.00 96.44 289 HIS A C 1
ATOM 2329 O O . HIS A 1 289 ? -14.672 3.078 18.475 1.00 96.44 289 HIS A O 1
ATOM 2335 N N . GLU A 1 290 ? -15.749 1.726 19.915 1.00 97.56 290 GLU A N 1
ATOM 2336 C CA . GLU A 1 290 ? -14.722 1.765 20.955 1.00 97.56 290 GLU A CA 1
ATOM 2337 C C . GLU A 1 290 ? -14.465 0.392 21.581 1.00 97.56 290 GLU A C 1
ATOM 2339 O O . GLU A 1 290 ? -15.341 -0.471 21.620 1.00 97.56 290 GLU A O 1
ATOM 2344 N N . PHE A 1 291 ? -13.230 0.172 22.035 1.00 98.06 291 PHE A N 1
ATOM 2345 C CA . PHE A 1 291 ? -12.801 -1.086 22.646 1.00 98.06 291 PHE A CA 1
ATOM 2346 C C . PHE A 1 291 ? -11.519 -0.905 23.468 1.00 98.06 291 PHE A C 1
ATOM 2348 O O . PHE A 1 291 ? -10.684 -0.037 23.186 1.00 98.06 291 PHE A O 1
ATOM 2355 N N . ASP A 1 292 ? -11.342 -1.742 24.490 1.00 98.19 292 ASP A N 1
ATOM 2356 C CA . ASP A 1 292 ? -10.202 -1.651 25.401 1.00 98.19 292 ASP A CA 1
ATOM 2357 C C . ASP A 1 292 ? -8.891 -2.090 24.729 1.00 98.19 292 ASP A C 1
ATOM 2359 O O . ASP A 1 292 ? -8.789 -3.168 24.134 1.00 98.19 292 ASP A O 1
ATOM 2363 N N . ALA A 1 293 ? -7.816 -1.314 24.917 1.00 97.75 293 ALA A N 1
ATOM 2364 C CA . ALA A 1 293 ? -6.495 -1.677 24.403 1.00 97.75 293 ALA A CA 1
ATOM 2365 C C . ALA A 1 293 ? -5.987 -3.010 24.986 1.00 97.75 293 ALA A C 1
ATOM 2367 O O . ALA A 1 293 ? -5.275 -3.760 24.313 1.00 97.75 293 ALA A O 1
ATOM 2368 N N . LYS A 1 294 ? -6.375 -3.347 26.224 1.00 97.38 294 LYS A N 1
ATOM 2369 C CA . LYS A 1 294 ? -5.974 -4.586 26.918 1.00 97.38 294 LYS A CA 1
ATOM 2370 C C . LYS A 1 294 ? -6.365 -5.864 26.158 1.00 97.38 294 LYS A C 1
ATOM 2372 O O . LYS A 1 294 ? -5.653 -6.871 26.248 1.00 97.38 294 LYS A O 1
ATOM 2377 N N . ASP A 1 295 ? -7.433 -5.795 25.366 1.00 96.50 295 ASP A N 1
ATOM 2378 C CA . ASP A 1 295 ? -7.993 -6.944 24.659 1.00 96.50 295 ASP A CA 1
ATOM 2379 C C . ASP A 1 295 ? -7.244 -7.243 23.357 1.00 96.50 295 ASP A C 1
ATOM 2381 O O . ASP A 1 295 ? -7.273 -8.371 22.874 1.00 96.50 295 ASP A O 1
ATOM 2385 N N . VAL A 1 296 ? -6.527 -6.257 22.806 1.00 95.38 296 VAL A N 1
ATOM 2386 C CA . VAL A 1 296 ? -5.876 -6.349 21.487 1.00 95.38 296 VAL A CA 1
ATOM 2387 C C . VAL A 1 296 ? -4.359 -6.163 21.534 1.00 95.38 296 VAL A C 1
ATOM 2389 O O . VAL A 1 296 ? -3.647 -6.667 20.667 1.00 95.38 296 VAL A O 1
ATOM 2392 N N . CYS A 1 297 ? -3.818 -5.479 22.543 1.00 95.75 297 CYS A N 1
ATOM 2393 C CA . CYS A 1 297 ? -2.381 -5.236 22.661 1.00 95.75 297 CYS A CA 1
ATOM 2394 C C . CYS A 1 297 ? -1.603 -6.526 22.908 1.00 95.75 297 CYS A C 1
ATOM 2396 O O . CYS A 1 297 ? -2.083 -7.409 23.602 1.00 95.75 297 CYS A O 1
ATOM 2398 N N . SER A 1 298 ? -0.373 -6.648 22.419 1.00 93.38 298 SER A N 1
ATOM 2399 C CA . SER A 1 298 ? 0.458 -7.805 22.758 1.00 93.38 298 SER A CA 1
ATOM 2400 C C . SER A 1 298 ? 1.929 -7.458 22.914 1.00 93.38 298 SER A C 1
ATOM 2402 O O . SER A 1 298 ? 2.430 -6.479 22.357 1.00 93.38 298 SER A O 1
ATOM 2404 N N . ASN A 1 299 ? 2.630 -8.291 23.682 1.00 88.31 299 ASN A N 1
ATOM 2405 C CA . ASN A 1 299 ? 4.082 -8.319 23.690 1.00 88.31 299 ASN A CA 1
ATOM 2406 C C . ASN A 1 299 ? 4.545 -9.008 22.412 1.00 88.31 299 ASN A C 1
ATOM 2408 O O . ASN A 1 299 ? 4.106 -10.111 22.101 1.00 88.31 299 ASN A O 1
ATOM 2412 N N . GLY A 1 300 ? 5.432 -8.372 21.661 1.00 83.25 300 GLY A N 1
ATOM 2413 C CA . GLY A 1 300 ? 5.887 -8.946 20.408 1.00 83.25 300 GLY A CA 1
ATOM 2414 C C . GLY A 1 300 ? 6.426 -7.895 19.467 1.00 83.25 300 GLY A C 1
ATOM 2415 O O . GLY A 1 300 ? 5.716 -6.960 19.106 1.00 83.25 300 GLY A O 1
ATOM 2416 N N . GLN A 1 301 ? 7.673 -8.047 19.044 1.00 81.19 301 GLN A N 1
ATOM 2417 C CA . GLN A 1 301 ? 8.232 -7.191 18.008 1.00 81.19 301 GLN A CA 1
ATOM 2418 C C . GLN A 1 301 ? 9.188 -7.959 17.113 1.00 81.19 301 GLN A C 1
ATOM 2420 O O . GLN A 1 301 ? 9.877 -8.887 17.540 1.00 81.19 301 GLN A O 1
ATOM 2425 N N . TYR A 1 302 ? 9.256 -7.536 15.857 1.00 75.25 302 TYR A N 1
ATOM 2426 C CA . TYR A 1 302 ? 10.337 -7.955 14.987 1.00 75.25 302 TYR A CA 1
ATOM 2427 C C . TYR A 1 302 ? 11.586 -7.138 15.273 1.00 75.25 302 TYR A C 1
ATOM 2429 O O . TYR A 1 302 ? 11.577 -5.915 15.172 1.00 75.25 302 TYR A O 1
ATOM 2437 N N . ASN A 1 303 ? 12.680 -7.831 15.556 1.00 76.50 303 ASN A N 1
ATOM 2438 C CA . ASN A 1 303 ? 14.002 -7.241 15.640 1.00 76.50 303 ASN A CA 1
ATOM 2439 C C . ASN A 1 303 ? 14.927 -7.956 14.654 1.00 76.50 303 ASN A C 1
ATOM 2441 O O . ASN A 1 303 ? 15.135 -9.164 14.756 1.00 76.50 303 ASN A O 1
ATOM 2445 N N . LYS A 1 304 ? 15.457 -7.219 13.670 1.00 77.50 304 LYS A N 1
ATOM 2446 C CA . LYS A 1 304 ? 16.353 -7.751 12.622 1.00 77.50 304 LYS A CA 1
ATOM 2447 C C . LYS A 1 304 ? 15.810 -9.019 11.934 1.00 77.50 304 LYS A C 1
ATOM 2449 O O . LYS A 1 304 ? 16.544 -9.967 11.689 1.00 77.50 304 LYS A O 1
ATOM 2454 N N . GLY A 1 305 ? 14.507 -9.040 11.641 1.00 71.25 305 GLY A N 1
ATOM 2455 C CA . GLY A 1 305 ? 13.831 -10.172 10.991 1.00 71.25 305 GLY A CA 1
ATOM 2456 C C . GLY A 1 305 ? 13.455 -11.327 11.925 1.00 71.25 305 GLY A C 1
ATOM 2457 O O . GLY A 1 305 ? 12.720 -12.219 11.506 1.00 71.25 305 GLY A O 1
ATOM 2458 N N . ASN A 1 306 ? 13.872 -11.282 13.193 1.00 77.75 306 ASN A N 1
ATOM 2459 C CA . ASN A 1 306 ? 13.525 -12.279 14.198 1.00 77.75 306 ASN A CA 1
ATOM 2460 C C . ASN A 1 306 ? 12.341 -11.808 15.032 1.00 77.75 306 ASN A C 1
ATOM 2462 O O . ASN A 1 306 ? 12.293 -10.666 15.489 1.00 77.75 306 ASN A O 1
ATOM 2466 N N . TRP A 1 307 ? 11.375 -12.698 15.213 1.00 83.75 307 TRP A N 1
ATOM 2467 C CA . TRP A 1 307 ? 10.240 -12.455 16.087 1.00 83.75 307 TRP A CA 1
ATOM 2468 C C . TRP A 1 307 ? 10.667 -12.627 17.549 1.00 83.75 307 TRP A C 1
ATOM 2470 O O . TRP A 1 307 ? 11.146 -13.694 17.926 1.00 83.75 307 TRP A O 1
ATOM 2480 N N . LEU A 1 308 ? 10.487 -11.581 18.358 1.00 87.94 308 LEU A N 1
ATOM 2481 C CA . LEU A 1 308 ? 10.717 -11.586 19.801 1.00 87.94 308 LEU A CA 1
ATOM 2482 C C . LEU A 1 308 ? 9.373 -11.414 20.508 1.00 87.94 308 LEU A C 1
ATOM 2484 O O . LEU A 1 308 ? 8.858 -10.300 20.587 1.00 87.94 308 LEU A O 1
ATOM 2488 N N . GLY A 1 309 ? 8.790 -12.510 20.984 1.00 88.50 309 GLY A N 1
ATOM 2489 C CA . GLY A 1 309 ? 7.480 -12.515 21.628 1.00 88.50 309 GLY A CA 1
ATOM 2490 C C . GLY A 1 309 ? 6.931 -13.933 21.807 1.00 88.50 309 GLY A C 1
ATOM 2491 O O . GLY A 1 309 ? 7.620 -14.899 21.468 1.00 88.50 309 GLY A O 1
ATOM 2492 N N . PRO A 1 310 ? 5.689 -14.078 22.298 1.00 88.00 310 PRO A N 1
ATOM 2493 C CA . PRO A 1 310 ? 5.017 -15.370 22.373 1.00 88.00 310 PRO A CA 1
ATOM 2494 C C . PRO A 1 310 ? 4.879 -15.980 20.970 1.00 88.00 310 PRO A C 1
ATOM 2496 O O . PRO A 1 310 ? 4.897 -15.245 19.974 1.00 88.00 310 PRO A O 1
ATOM 2499 N N . PRO A 1 311 ? 4.735 -17.309 20.845 1.00 88.56 311 PRO A N 1
ATOM 2500 C CA . PRO A 1 311 ? 4.558 -17.938 19.545 1.00 88.56 311 PRO A CA 1
ATOM 2501 C C . PRO A 1 311 ? 3.390 -17.303 18.785 1.00 88.56 311 PRO A C 1
ATOM 2503 O O . PRO A 1 311 ? 2.319 -17.072 19.340 1.00 88.56 311 PRO A O 1
ATOM 2506 N N . ARG A 1 312 ? 3.583 -17.024 17.493 1.00 83.31 312 ARG A N 1
ATOM 2507 C CA . ARG A 1 312 ? 2.619 -16.255 16.684 1.00 83.31 312 ARG A CA 1
ATOM 2508 C C . ARG A 1 312 ? 1.218 -16.849 16.642 1.00 83.31 312 ARG A C 1
ATOM 25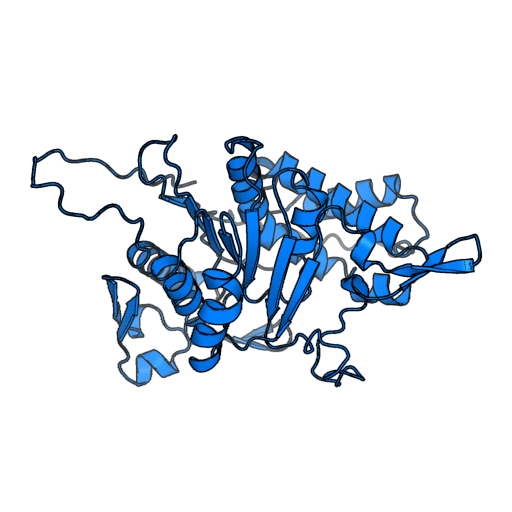10 O O . ARG A 1 312 ? 0.263 -16.112 16.464 1.00 83.31 312 ARG A O 1
ATOM 2517 N N . TRP A 1 313 ? 1.089 -18.161 16.782 1.00 85.31 313 TRP A N 1
ATOM 2518 C CA . TRP A 1 313 ? -0.212 -18.821 16.811 1.00 85.31 313 TRP A CA 1
ATOM 2519 C C . TRP A 1 313 ? -1.000 -18.529 18.099 1.00 85.31 313 TRP A C 1
ATOM 2521 O O . TRP A 1 313 ? -2.221 -18.504 18.047 1.00 85.31 313 TRP A O 1
ATOM 2531 N N . HIS A 1 314 ? -0.341 -18.191 19.217 1.00 87.56 314 HIS A N 1
ATOM 2532 C CA . HIS A 1 314 ? -1.028 -17.691 20.422 1.00 87.56 314 HIS A CA 1
ATOM 2533 C C . HIS A 1 314 ? -1.633 -16.303 20.196 1.00 87.56 314 HIS A C 1
ATOM 2535 O O . HIS A 1 314 ? -2.545 -15.899 20.910 1.00 87.56 314 HIS A O 1
ATOM 2541 N N . LEU A 1 315 ? -1.090 -15.541 19.242 1.00 89.75 315 LEU A N 1
ATOM 2542 C CA . LEU A 1 315 ? -1.566 -14.196 18.940 1.00 89.75 315 LEU A CA 1
ATOM 2543 C C . LEU A 1 315 ? -2.772 -14.190 18.012 1.00 89.75 315 LEU A C 1
ATOM 2545 O O . LEU A 1 315 ? -3.380 -13.136 17.863 1.00 89.75 315 LEU A O 1
ATOM 2549 N N . GLN A 1 316 ? -3.119 -15.334 17.420 1.00 88.69 316 GLN A N 1
ATOM 2550 C CA . GLN A 1 316 ? -4.152 -15.389 16.400 1.00 88.69 316 GLN A CA 1
ATOM 2551 C C . GLN A 1 316 ? -5.519 -14.907 16.900 1.00 88.69 316 GLN A C 1
ATOM 2553 O O . GLN A 1 316 ? -6.030 -13.958 16.315 1.00 88.69 316 GLN A O 1
ATOM 2558 N N . PRO A 1 317 ? -6.065 -15.411 18.026 1.00 91.81 317 PRO A N 1
ATOM 2559 C CA . PRO A 1 317 ? -7.371 -14.949 18.504 1.00 91.81 317 PRO A CA 1
ATOM 2560 C C . PRO A 1 317 ? -7.394 -13.446 18.804 1.00 91.81 317 PRO A C 1
ATOM 2562 O O . PRO A 1 317 ? -8.383 -12.760 18.566 1.00 91.81 317 PRO A O 1
ATOM 2565 N N . ARG A 1 318 ? -6.270 -12.913 19.297 1.00 93.50 318 ARG A N 1
ATOM 2566 C CA . ARG A 1 318 ? -6.115 -11.485 19.591 1.00 93.50 318 ARG A CA 1
ATOM 2567 C C . ARG A 1 318 ? -6.045 -10.648 18.315 1.00 93.50 318 ARG A C 1
ATOM 2569 O O . ARG A 1 318 ? -6.562 -9.537 18.280 1.00 93.50 318 ARG A O 1
ATOM 2576 N N . PHE A 1 319 ? -5.402 -11.174 17.276 1.00 92.00 319 PHE A N 1
ATOM 2577 C CA . PHE A 1 319 ? -5.338 -10.542 15.964 1.00 92.00 319 PHE A CA 1
ATOM 2578 C C . PHE A 1 319 ? -6.689 -10.567 15.251 1.00 92.00 319 PHE A C 1
ATOM 2580 O O . PHE A 1 319 ? -7.072 -9.554 14.674 1.00 92.00 319 PHE A O 1
ATOM 2587 N N . ASP A 1 320 ? -7.437 -11.663 15.359 1.00 90.50 320 ASP A N 1
ATOM 2588 C CA . ASP A 1 320 ? -8.808 -11.751 14.852 1.00 90.50 320 ASP A CA 1
ATOM 2589 C C . ASP A 1 320 ? -9.713 -10.737 15.552 1.00 90.50 320 ASP A C 1
ATOM 2591 O O . ASP A 1 320 ? -10.417 -9.978 14.891 1.00 90.50 320 ASP A O 1
ATOM 2595 N N . TYR A 1 321 ? -9.622 -10.641 16.883 1.00 94.88 321 TYR A N 1
ATOM 2596 C CA . TYR A 1 321 ? -10.355 -9.632 17.647 1.00 94.88 321 TYR A CA 1
ATOM 2597 C C . TYR A 1 321 ? -9.943 -8.205 17.263 1.00 94.88 321 TYR A C 1
ATOM 2599 O O . TYR A 1 321 ? -10.788 -7.324 17.125 1.00 94.88 321 TYR A O 1
ATOM 2607 N N . TRP A 1 322 ? -8.651 -7.961 17.039 1.00 94.44 322 TRP A N 1
ATOM 2608 C CA . TRP A 1 322 ? -8.164 -6.678 16.535 1.00 94.44 322 TRP A CA 1
ATOM 2609 C C . TRP A 1 322 ? -8.754 -6.338 15.164 1.00 94.44 322 TRP A C 1
ATOM 2611 O O . TRP A 1 322 ? -9.274 -5.241 14.991 1.00 94.44 322 TRP A O 1
ATOM 2621 N N . ALA A 1 323 ? -8.721 -7.269 14.210 1.00 93.25 323 ALA A N 1
ATOM 2622 C CA . ALA A 1 323 ? -9.285 -7.068 12.879 1.00 93.25 323 ALA A CA 1
ATOM 2623 C C . ALA A 1 323 ? -10.804 -6.823 12.921 1.00 93.25 323 ALA A C 1
ATOM 2625 O O . ALA A 1 323 ? -11.291 -5.927 12.238 1.00 93.25 323 ALA A O 1
ATOM 2626 N N . ASP A 1 324 ? -11.539 -7.555 13.760 1.00 93.69 324 ASP A N 1
ATOM 2627 C CA . ASP A 1 324 ? -12.985 -7.379 13.942 1.00 93.69 324 ASP A CA 1
ATOM 2628 C C . ASP A 1 324 ? -13.323 -5.983 14.494 1.00 93.69 324 ASP A C 1
ATOM 2630 O O . ASP A 1 324 ? -14.208 -5.302 13.980 1.00 93.69 324 ASP A O 1
ATOM 2634 N N . ASN A 1 325 ? -12.562 -5.501 15.482 1.00 96.25 325 ASN A N 1
ATOM 2635 C CA . ASN A 1 325 ? -12.721 -4.143 16.006 1.00 96.25 325 ASN A CA 1
ATOM 2636 C C . ASN A 1 325 ? -12.354 -3.064 14.977 1.00 96.25 325 ASN A C 1
ATOM 2638 O O . ASN A 1 325 ? -13.040 -2.048 14.893 1.00 96.25 325 ASN A O 1
ATOM 2642 N N . LEU A 1 326 ? -11.296 -3.276 14.184 1.00 95.31 326 LEU A N 1
ATOM 2643 C CA . LEU A 1 326 ? -10.942 -2.369 13.090 1.00 95.31 326 LEU A CA 1
ATOM 2644 C C . LEU A 1 326 ? -12.077 -2.268 12.070 1.00 95.31 326 LEU A C 1
ATOM 2646 O O . LEU A 1 326 ? -12.422 -1.164 11.675 1.00 95.31 326 LEU A O 1
ATOM 2650 N N . PHE A 1 327 ? -12.672 -3.396 11.682 1.00 93.56 327 PHE A N 1
ATOM 2651 C CA . PHE A 1 327 ? -13.792 -3.424 10.746 1.00 93.56 327 PHE A CA 1
ATOM 2652 C C . PHE A 1 327 ? -15.007 -2.654 11.277 1.00 93.56 327 PHE A C 1
ATOM 2654 O O . PHE A 1 327 ? -15.539 -1.800 10.576 1.00 93.56 327 PHE A O 1
ATOM 2661 N N . LYS A 1 328 ? -15.396 -2.888 12.538 1.00 94.00 328 LYS A N 1
ATOM 2662 C CA . LYS A 1 328 ? -16.526 -2.195 13.188 1.00 94.00 328 LYS A CA 1
ATOM 2663 C C . LYS A 1 328 ? -16.352 -0.680 13.284 1.00 94.00 328 LYS A C 1
ATOM 2665 O O . LYS A 1 328 ? -17.340 0.037 13.369 1.00 94.00 328 LYS A O 1
ATOM 2670 N N . GLY A 1 329 ? -15.113 -0.192 13.305 1.00 94.38 329 GLY A N 1
ATOM 2671 C CA . GLY A 1 329 ? -14.830 1.241 13.352 1.00 94.38 329 GLY A CA 1
ATOM 2672 C C . GLY A 1 329 ? -14.841 1.947 12.000 1.00 94.38 329 GLY A C 1
ATOM 2673 O O . GLY A 1 329 ? -14.596 3.154 11.966 1.00 94.38 329 GLY A O 1
ATOM 2674 N N . ILE A 1 330 ? -15.071 1.232 10.897 1.00 93.75 330 ILE A N 1
ATOM 2675 C CA . ILE A 1 330 ? -15.136 1.845 9.572 1.00 93.75 330 ILE A CA 1
ATOM 2676 C C . ILE A 1 330 ? -16.553 2.358 9.305 1.00 93.75 330 ILE A C 1
ATOM 2678 O O . ILE A 1 330 ? -17.523 1.610 9.394 1.00 93.75 330 ILE A O 1
ATOM 2682 N N . ASP A 1 331 ? -16.654 3.640 8.961 1.00 89.12 331 ASP A N 1
ATOM 2683 C CA . ASP A 1 331 ? -17.907 4.301 8.617 1.00 89.12 331 ASP A CA 1
ATOM 2684 C C . ASP A 1 331 ? -18.175 4.157 7.115 1.00 89.12 331 ASP A C 1
ATOM 2686 O O . ASP A 1 331 ? -17.520 4.785 6.284 1.00 89.12 331 ASP A O 1
ATOM 2690 N N . VAL A 1 332 ? -19.122 3.290 6.758 1.00 80.69 332 VAL A N 1
ATOM 2691 C CA . VAL A 1 332 ? -19.520 3.040 5.362 1.00 80.69 332 VAL A CA 1
ATOM 2692 C C . VAL A 1 332 ? -20.597 4.010 4.856 1.00 80.69 332 VAL A C 1
ATOM 2694 O O . VAL A 1 332 ? -21.150 3.798 3.782 1.00 80.69 332 VAL A O 1
ATOM 2697 N N . GLY A 1 333 ? -20.913 5.078 5.601 1.00 66.25 333 GLY A N 1
ATOM 2698 C CA . GLY A 1 333 ? -21.838 6.126 5.152 1.00 66.25 333 GLY A CA 1
ATOM 2699 C C . GLY A 1 333 ? -23.314 5.708 5.095 1.00 66.25 333 GLY A C 1
ATOM 2700 O O . GLY A 1 333 ? -24.125 6.414 4.500 1.00 66.25 333 GLY A O 1
ATOM 2701 N N . GLY A 1 334 ? -23.678 4.577 5.712 1.00 52.06 334 GLY A N 1
ATOM 2702 C CA . GLY A 1 334 ? -25.023 3.986 5.655 1.00 52.06 334 GLY A CA 1
ATOM 2703 C C . GLY A 1 334 ? -25.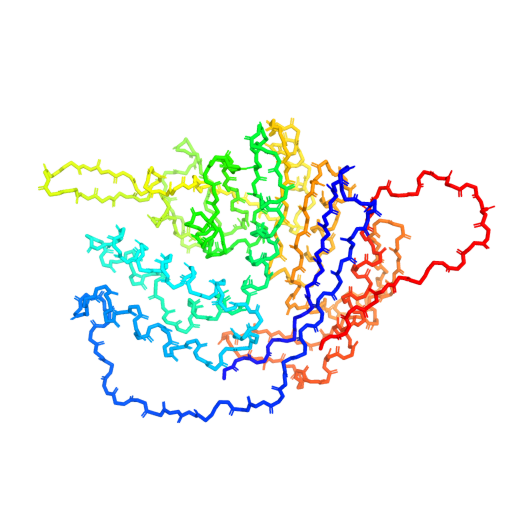971 4.340 6.808 1.00 52.06 334 GLY A C 1
ATOM 2704 O O . GLY A 1 334 ? -27.113 3.897 6.802 1.00 52.06 334 GLY A O 1
ATOM 2705 N N . SER A 1 335 ? -25.547 5.122 7.805 1.00 42.31 335 SER A N 1
ATOM 2706 C CA . SER A 1 335 ? -26.370 5.423 8.989 1.00 42.31 335 SER A CA 1
ATOM 2707 C C . SER A 1 335 ? -26.827 6.882 9.060 1.00 42.31 335 SER A C 1
ATOM 2709 O O . SER A 1 335 ? -26.769 7.510 10.115 1.00 42.31 335 SER A O 1
ATOM 2711 N N . ALA A 1 336 ? -27.328 7.427 7.951 1.00 40.34 336 ALA A N 1
ATOM 2712 C CA . ALA A 1 336 ? -28.354 8.461 8.033 1.00 40.34 336 ALA A CA 1
ATOM 2713 C C . ALA A 1 336 ? -29.709 7.751 8.201 1.00 40.34 336 ALA A C 1
ATOM 2715 O O . ALA A 1 336 ? -30.355 7.420 7.217 1.00 40.34 336 ALA A O 1
ATOM 2716 N N . SER A 1 337 ? -30.064 7.443 9.456 1.00 37.78 337 SER A N 1
ATOM 2717 C CA . SER A 1 337 ? -31.425 7.130 9.932 1.00 37.78 337 SER A CA 1
ATOM 2718 C C . SER A 1 337 ? -32.377 6.500 8.900 1.00 37.78 337 SER A C 1
ATOM 2720 O O . SER A 1 337 ? -33.290 7.166 8.411 1.00 37.78 337 SER A O 1
ATOM 2722 N N . LEU A 1 338 ? -32.207 5.209 8.612 1.00 38.44 338 LEU A N 1
ATOM 2723 C CA . LEU A 1 338 ? -33.357 4.391 8.240 1.00 38.44 338 LEU A CA 1
ATOM 2724 C C . LEU A 1 338 ? -34.108 4.108 9.540 1.00 38.44 338 LEU A C 1
ATOM 2726 O O . LEU A 1 338 ? -33.583 3.462 10.450 1.00 38.44 338 LEU A O 1
ATOM 2730 N N . GLU A 1 339 ? -35.296 4.694 9.659 1.00 38.34 339 GLU A N 1
ATOM 2731 C CA . GLU A 1 339 ? -36.265 4.319 10.680 1.00 38.34 339 GLU A CA 1
ATOM 2732 C C . GLU A 1 339 ? -36.430 2.795 10.676 1.00 38.34 339 GLU A C 1
ATOM 2734 O O . GLU A 1 339 ? -36.434 2.156 9.624 1.00 38.34 339 GLU A O 1
ATOM 2739 N N . GLN A 1 340 ? -36.495 2.230 11.881 1.00 39.91 340 GLN A N 1
ATOM 2740 C CA . GLN A 1 340 ? -36.678 0.809 12.132 1.00 39.91 340 GLN A CA 1
ATOM 2741 C C . GLN A 1 340 ? -37.842 0.259 11.303 1.00 39.91 340 GLN A C 1
ATOM 2743 O O . GLN A 1 340 ? -38.998 0.515 11.634 1.00 39.91 340 GLN A O 1
ATOM 2748 N N . ASP A 1 341 ? -37.539 -0.566 10.305 1.00 38.41 341 ASP A N 1
ATOM 2749 C CA . ASP A 1 341 ? -38.458 -1.616 9.890 1.00 38.41 341 ASP A CA 1
ATOM 2750 C C . ASP A 1 341 ? -37.752 -2.962 10.057 1.00 38.41 341 ASP A C 1
ATOM 2752 O O . ASP A 1 341 ? -36.633 -3.185 9.585 1.00 38.41 341 ASP A O 1
ATOM 2756 N N . GLY A 1 342 ? -38.359 -3.806 10.885 1.00 43.25 342 GLY A N 1
ATOM 2757 C CA . GLY A 1 342 ? -37.739 -4.971 11.502 1.00 43.25 342 GLY A CA 1
ATOM 2758 C C . GLY A 1 342 ? -37.574 -6.135 10.538 1.00 43.25 342 GLY A C 1
ATOM 2759 O O . GLY A 1 342 ? -38.337 -7.096 10.603 1.00 43.25 342 GLY A O 1
ATOM 2760 N N . SER A 1 343 ? -36.542 -6.089 9.698 1.00 38.66 343 SER A N 1
ATOM 2761 C CA . SER A 1 343 ? -36.071 -7.268 8.972 1.00 38.66 343 SER A CA 1
ATOM 2762 C C . SER A 1 343 ? -34.640 -7.611 9.380 1.00 38.66 343 SER A C 1
ATOM 2764 O O . SER A 1 343 ? -33.728 -6.789 9.311 1.00 38.66 343 SER A O 1
ATOM 2766 N N . GLU A 1 344 ? -34.475 -8.830 9.894 1.00 42.09 344 GLU A N 1
ATOM 2767 C CA . GLU A 1 344 ? -33.184 -9.444 10.188 1.00 42.09 344 GLU A CA 1
ATOM 2768 C C . GLU A 1 344 ? -32.414 -9.621 8.874 1.00 42.09 344 GLU A C 1
ATOM 2770 O O . GLU A 1 344 ? -32.644 -10.589 8.151 1.00 42.09 344 GLU A O 1
ATOM 2775 N N . ASP A 1 345 ? -31.513 -8.689 8.551 1.00 34.41 345 ASP A N 1
ATOM 2776 C CA . ASP A 1 345 ? -30.598 -8.860 7.425 1.00 34.41 345 ASP A CA 1
ATOM 2777 C C . ASP A 1 345 ? -29.272 -9.471 7.896 1.00 34.41 345 ASP A C 1
ATOM 2779 O O . ASP A 1 345 ? -28.505 -8.915 8.692 1.00 34.41 345 ASP A O 1
ATOM 2783 N N . SER A 1 346 ? -29.043 -10.691 7.428 1.00 31.48 346 SER A N 1
ATOM 2784 C CA . SER A 1 346 ? -27.885 -11.518 7.716 1.00 31.48 346 SER A CA 1
ATOM 2785 C C . SER A 1 346 ? -26.675 -11.031 6.918 1.00 31.48 346 SER A C 1
ATOM 2787 O O . SER A 1 346 ? -26.489 -11.410 5.762 1.00 31.48 346 SER A O 1
ATOM 2789 N N . GLY A 1 347 ? -25.804 -10.247 7.554 1.00 25.39 347 GLY A N 1
ATOM 2790 C CA . GLY A 1 347 ? -24.478 -9.942 7.017 1.00 25.39 347 GLY A CA 1
ATOM 2791 C C . GLY A 1 347 ? -23.683 -11.227 6.753 1.00 25.39 347 GLY A C 1
ATOM 2792 O O . GLY A 1 347 ? -23.266 -11.926 7.683 1.00 25.39 347 GLY A O 1
ATOM 2793 N N . TYR A 1 348 ? -23.476 -11.553 5.477 1.00 25.44 348 TYR A N 1
ATOM 2794 C CA . TYR A 1 348 ? -22.725 -12.728 5.043 1.00 25.44 348 TYR A CA 1
ATOM 2795 C C . TYR A 1 348 ? -21.234 -12.582 5.383 1.00 25.44 348 TYR A C 1
ATOM 2797 O O . TYR A 1 348 ? -20.479 -11.859 4.736 1.00 25.44 348 TYR A O 1
ATOM 2805 N N . ARG A 1 349 ? -20.775 -13.344 6.383 1.00 28.73 349 ARG A N 1
ATOM 2806 C CA . ARG A 1 349 ? -19.353 -13.649 6.589 1.00 28.73 349 ARG A CA 1
ATOM 2807 C C . ARG A 1 349 ? -18.936 -14.749 5.616 1.00 28.73 349 ARG A C 1
ATOM 2809 O O . ARG A 1 349 ? -19.252 -15.917 5.836 1.00 28.73 349 ARG A O 1
ATOM 2816 N N . VAL A 1 350 ? -18.158 -14.411 4.591 1.00 24.16 350 VAL A N 1
ATOM 2817 C CA . VAL A 1 350 ? -17.435 -15.431 3.820 1.00 24.16 350 VAL A CA 1
ATOM 2818 C C . VAL A 1 350 ? -16.227 -15.871 4.646 1.00 24.16 350 VAL A C 1
ATOM 2820 O O . VAL A 1 350 ? -15.194 -15.208 4.690 1.00 24.16 350 VAL A O 1
ATOM 2823 N N . SER A 1 351 ? -16.385 -16.987 5.352 1.00 23.00 351 SER A N 1
ATOM 2824 C CA . SER A 1 351 ? -15.257 -17.738 5.902 1.00 23.00 351 SER A CA 1
ATOM 2825 C C . SER A 1 351 ? -14.690 -18.605 4.778 1.00 23.00 351 SER A C 1
ATOM 2827 O O . SER A 1 351 ? -15.418 -19.419 4.214 1.00 23.00 351 SER A O 1
ATOM 2829 N N . MET A 1 352 ? -13.420 -18.385 4.423 1.00 26.95 352 MET A N 1
ATOM 2830 C CA . MET A 1 352 ? -12.645 -19.290 3.565 1.00 26.95 352 MET A CA 1
ATOM 2831 C C . MET A 1 352 ? -11.624 -20.071 4.388 1.00 26.95 352 MET A C 1
ATOM 2833 O O . MET A 1 352 ? -10.847 -19.446 5.155 1.00 26.95 352 MET A O 1
#

Solvent-accessible surface area (backbone atoms only — not comparable to full-atom values): 20637 Å² total; per-residue (Å²): 128,85,89,73,81,40,53,34,46,38,40,49,64,52,95,88,49,77,85,67,62,64,46,58,48,45,60,67,75,75,95,69,84,77,76,83,77,84,75,72,86,79,70,60,78,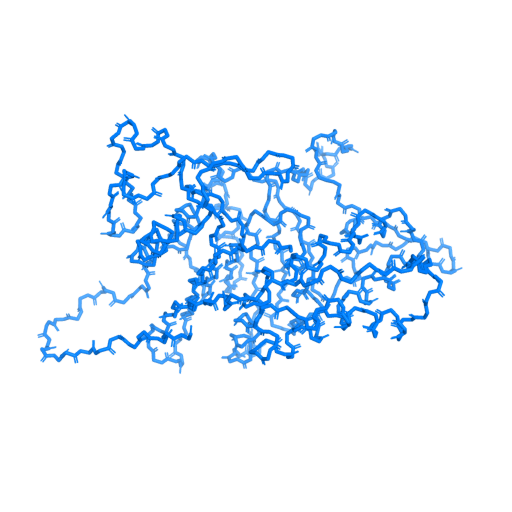86,74,74,52,56,71,67,56,46,43,56,53,50,52,64,76,46,65,85,40,80,59,39,79,82,42,42,66,48,52,53,52,42,48,52,32,53,49,50,52,50,61,73,32,61,89,36,62,67,55,38,61,70,66,61,41,69,76,55,51,54,47,53,44,66,74,34,41,72,58,52,44,53,50,53,57,53,57,72,77,50,68,76,90,50,40,30,39,37,36,30,40,61,30,74,94,30,62,65,60,57,36,45,26,63,65,50,64,55,71,42,31,63,33,38,39,32,27,19,61,41,41,53,61,83,40,77,93,80,38,88,70,86,53,92,78,36,49,85,52,53,82,42,70,25,73,46,64,48,97,88,68,49,79,43,52,40,44,80,70,42,73,27,38,74,41,66,37,52,40,47,82,86,40,71,69,43,53,59,46,43,42,64,65,41,70,71,61,54,83,67,50,27,32,45,38,32,48,67,29,51,24,68,48,43,56,50,52,44,53,53,46,59,74,44,88,54,41,33,42,38,37,28,51,62,44,63,29,55,44,71,43,28,77,72,68,40,67,48,75,34,79,95,31,73,49,59,25,66,71,34,32,37,74,62,48,76,55,96,88,42,80,50,57,69,64,70,78,77,44,44,69,34,49,52,52,39,52,53,53,55,57,64,19,54,63,81,81,77,80,76,78,75,75,92,70,97,68,93,77,79,81,81,78,63,83,96

Nearest PDB structures (foldseek):
  6fnr-assembly1_A  TM=4.003E-01  e=1.711E-01  Mycolicibacterium smegmatis
  3gwz-assembly1_A  TM=3.087E-01  e=6.666E-02  Streptomyces lavendulae
  4pim-assembly1_A  TM=3.460E-01  e=2.041E-01  Mycolicibacterium smegmatis
  2b5v-assembly1_A-2  TM=5.415E-01  e=2.422E+00  Haloferax mediterranei
  2vwg-assembly1_A  TM=5.425E-01  e=6.592E+00  Haloferax mediterranei

Organism: NCBI:txid267567

Radius of gyration: 21.05 Å; Cα contacts (8 Å, |Δi|>4): 533; chains: 1; bounding box: 63×52×59 Å

InterPro domains:
  IPR025714 Methyltransferase domain [PF13679] (115-274)

Foldseek 3Di:
DDDFQKWKFKWFADPPPPFTPTATPRQDQPDDDPDPPPDDDDDPLLPPDDLVRNLVVQCVLCVPQRCCVVLVVLSSLLSVLVSVLSVLCVQPSPVVVVPDDPVVLSVVSSLCSVVLVSVQVSLVPDDLVFAEEEEEAQCPLVSNVSSCLSRPDLSRHQAYEYEHQQADAPDVVPDVDRDPSHDDNCSQFNWGQDPVRDIDGNQVVRSHGYHYHNADLVDPVRLVVCCVPPQVPDDGAYEYEAGAQEACSLLSSLQSQQVGRHRIYMHIYRYWHACVCQVVQHWDAAAPAIDTSVLQHAPWDDDPNDIDHDPVVVNNVSVVVVVVRSSVRHDSVPPPDPDDDDDDDDDDHPDD

pLDDT: mean 82.32, std 20.47, range [23.0, 98.75]

Sequence (352 aa):
MMRSWCCIIAIFLSSTLSAGDAFILNTSCVNQSPSRCYATSLPDINYGLSDQEFHSWLQIQVQDAPGRNTYASTYEDSLTAIVNWRKRYRGNPQVWKRIFKKDRVVKELIESAPVIEFVKRAMENQDDDEKFTIIDLCSGKGYLSMFLSEILPKEKVDKFILVDKAWAIANKKTTTELKPHHMNWDHIYGTTVNMDGEESSYFTTWPIPLYTSKQDLKDSCNQRQMTKHFFNKIDGPIIILAVHLCGTLTLKAIDMFNNNQVKLFALKPCCLPQMVYANRGDVFRIGQHEFDAKDVCSNGQYNKGNWLGPPRWHLQPRFDYWADNLFKGIDVGGSASLEQDGSEDSGYRVSM

Secondary structure (DSSP, 8-state):
------EEEEEE--SSS-S--EEEEE-------------SS---TTTSS-HHHHHHHHHHHHTT-TTTTTTHHHHHHHHHHHHHHHHHTTT-HHHHHHH--HHHHHHHHHHHHHHHHHHHHHHHTS-TT--EEEEEET-TT-HHHHHHHHHS-TTTEEEEEEEETTSPP--TTT-SS--TTSPP-HHHH-EEE-TTS-EEEGGGGSSS-EEEEE--TTSHHHHHHHIIIIITT--S-EEEEEES-BTTHHHHHHHHHHTS-EEEEEEE--BPPBHHHHHTT-EEEETTEEEEHHHH-BS-EEETTEEESS-GGGGHHHHHHHHHHHHHT---S--S--------------B-

Mean predicted aligned error: 8.84 Å